Protein AF-A0A078MDY5-F1 (afdb_monomer_lite)

Sequence (227 aa):
MQFIMKSHRYGLEIVNDMDGASEKFVELCNVLKNISEKDLINAYQTLNSGKSLAKTINKLIKNRLTNLGWETESQIFKDSKLNATTRDWRLDFVSPPHFSLEVAFNHSSATTVNLMKPVLASELNHVEKKFQTNFGIIITVTKDMKRTGGFDNAIGTFEGYCEQCKPLMNQLTIPMIIIGIESPETFEITHRKKGNTTKGFIKLHSGTELKIGEYINENGEIVSSIL

Organism: NCBI:txid1461582

InterPro domains:
  IPR011335 Restriction endonuclease type II-like [SSF52980] (1-190)
  IPR011338 Restriction endonuclease, type II, BamHI/BglIII/BstY [G3DSA:3.40.91.20] (3-183)
  IPR015278 Type-2 restriction enzyme BglII-like [PF09195] (5-181)

Secondary structure (DSSP, 8-state):
--EEEEEETTHHHHHHTSTTHHHHHHHHHHHHHT--HHHHHHHHHHHT-TTSTHHHHHHHHHHHHHHTT-EEEEESB--HHHHHH-S-SEEEEEETTTEEEEE--SBGGGHHHHHHHHHHHHS--SSPBS---SEEEEEEE-HHHHHHTT--TTB--HHHHHHHHTTTTTT--S-EEEEEEPPPSSEEEEEEEETTEEEEEEEETTSPBPPTTEEE-TTS-EEE---

Radius of gyration: 18.5 Å; chains: 1; bounding box: 42×39×56 Å

Structure (mmCIF, N/CA/C/O backbone):
data_AF-A0A078MDY5-F1
#
_entry.id   AF-A0A078MDY5-F1
#
loop_
_atom_site.group_PDB
_atom_site.id
_atom_site.type_symbol
_atom_site.label_atom_id
_atom_site.label_alt_id
_atom_site.label_comp_id
_atom_site.label_asym_id
_atom_site.label_entity_id
_atom_site.label_seq_id
_atom_site.pdbx_PDB_ins_code
_atom_site.Cartn_x
_atom_site.Cartn_y
_atom_site.Cartn_z
_atom_site.occupancy
_atom_site.B_iso_or_equiv
_atom_site.auth_seq_id
_atom_site.auth_comp_id
_atom_site.auth_asym_id
_atom_site.auth_atom_id
_atom_site.pdbx_PDB_model_num
ATOM 1 N N . MET A 1 1 ? -4.817 -8.765 6.723 1.00 96.38 1 MET A N 1
ATOM 2 C CA . MET A 1 1 ? -5.830 -7.867 6.142 1.00 96.38 1 MET A CA 1
ATOM 3 C C . MET A 1 1 ? -6.344 -8.546 4.899 1.00 96.38 1 MET A C 1
ATOM 5 O O . MET A 1 1 ? -5.543 -9.186 4.219 1.00 96.38 1 MET A O 1
ATOM 9 N N . GLN A 1 2 ? -7.633 -8.405 4.611 1.00 98.00 2 GLN A N 1
ATOM 10 C CA . GLN A 1 2 ? -8.175 -8.809 3.317 1.00 98.00 2 GLN A CA 1
ATOM 11 C C . GLN A 1 2 ? -7.870 -7.738 2.266 1.00 98.00 2 GLN A C 1
ATOM 13 O O . GLN A 1 2 ? -7.692 -6.556 2.595 1.00 98.00 2 GLN A O 1
ATOM 18 N N . PHE A 1 3 ? -7.713 -8.165 1.019 1.00 98.75 3 PHE A N 1
ATOM 19 C CA . PHE A 1 3 ? -7.458 -7.271 -0.098 1.00 98.75 3 PHE A CA 1
ATOM 20 C C . PHE A 1 3 ? -7.868 -7.900 -1.426 1.00 98.75 3 PHE A C 1
ATOM 22 O O . PHE A 1 3 ? -7.746 -9.107 -1.640 1.00 98.75 3 PHE A O 1
ATOM 29 N N . ILE A 1 4 ? -8.234 -7.029 -2.359 1.00 98.75 4 ILE A N 1
ATOM 30 C CA . ILE A 1 4 ? -8.483 -7.360 -3.760 1.00 98.75 4 ILE A CA 1
ATOM 31 C C . ILE A 1 4 ? -7.369 -6.817 -4.647 1.00 98.75 4 ILE A C 1
ATOM 33 O O . ILE A 1 4 ? -6.641 -5.894 -4.273 1.00 98.75 4 ILE A O 1
ATOM 37 N N . MET A 1 5 ? -7.228 -7.394 -5.838 1.00 98.62 5 MET A N 1
ATOM 38 C CA . MET A 1 5 ? -6.173 -7.027 -6.778 1.00 98.62 5 MET A CA 1
ATOM 39 C C . MET A 1 5 ? -6.727 -6.789 -8.177 1.00 98.62 5 MET A C 1
ATOM 41 O O . MET A 1 5 ? -7.649 -7.471 -8.623 1.00 98.62 5 MET A O 1
ATOM 45 N N . LYS A 1 6 ? -6.118 -5.847 -8.895 1.00 98.38 6 LYS A N 1
ATOM 46 C CA . LYS A 1 6 ? -6.347 -5.625 -10.321 1.00 98.38 6 LYS A CA 1
ATOM 47 C C . LYS A 1 6 ? -5.024 -5.671 -11.068 1.00 98.38 6 LYS A C 1
ATOM 49 O O . LYS A 1 6 ? -4.102 -4.917 -10.765 1.00 98.38 6 LYS A O 1
ATOM 54 N N . SER A 1 7 ? -4.982 -6.526 -12.086 1.00 97.81 7 SER A N 1
ATOM 55 C CA . SER A 1 7 ? -3.896 -6.568 -13.061 1.00 97.81 7 SER A CA 1
ATOM 56 C C . SER A 1 7 ? -4.042 -5.436 -14.083 1.00 97.81 7 SER A C 1
ATOM 58 O O . SER A 1 7 ? -5.127 -5.246 -14.660 1.00 97.81 7 SER A O 1
ATOM 60 N N . HIS A 1 8 ? -2.944 -4.714 -14.308 1.00 98.12 8 HIS A N 1
ATOM 61 C CA . HIS A 1 8 ? -2.725 -3.793 -15.423 1.00 98.12 8 HIS A CA 1
ATOM 62 C C . HIS A 1 8 ? -1.558 -4.308 -16.267 1.00 98.12 8 HIS A C 1
ATOM 64 O O . HIS A 1 8 ? -0.525 -4.689 -15.718 1.00 98.12 8 HIS A O 1
ATOM 70 N N . ARG A 1 9 ? -1.729 -4.345 -17.597 1.00 96.88 9 ARG A N 1
ATOM 71 C CA . ARG A 1 9 ? -0.760 -4.957 -18.530 1.00 96.88 9 ARG A CA 1
ATOM 72 C C . ARG A 1 9 ? -0.299 -6.360 -18.103 1.00 96.88 9 ARG A C 1
ATOM 74 O O . ARG A 1 9 ? 0.883 -6.676 -18.164 1.00 96.88 9 ARG A O 1
ATOM 81 N N . TYR A 1 10 ? -1.246 -7.189 -17.672 1.00 96.88 10 TYR A N 1
ATOM 82 C CA . TYR A 1 10 ? -0.988 -8.566 -17.246 1.00 96.88 10 TYR A CA 1
ATOM 83 C C . TYR A 1 10 ? 0.017 -8.691 -16.081 1.00 96.88 10 TYR A C 1
ATOM 85 O O . TYR A 1 10 ? 0.730 -9.681 -15.976 1.00 96.88 10 TYR A O 1
ATOM 93 N N . GLY A 1 11 ? 0.109 -7.683 -15.203 1.00 97.31 11 GLY A N 1
ATOM 94 C CA . GLY A 1 11 ? 1.031 -7.683 -14.065 1.00 97.31 11 GLY A CA 1
ATOM 95 C C . GLY A 1 11 ? 0.902 -8.894 -13.140 1.00 97.31 11 GLY A C 1
ATOM 96 O O . GLY A 1 11 ? 1.926 -9.438 -12.743 1.00 97.31 11 GLY A O 1
ATOM 97 N N . LEU A 1 12 ? -0.320 -9.344 -12.829 1.00 96.38 12 LEU A N 1
ATOM 98 C CA . LEU A 1 12 ? -0.533 -10.535 -11.988 1.00 96.38 12 LEU A CA 1
ATOM 99 C C . LEU A 1 12 ? -0.125 -11.831 -12.688 1.00 96.38 12 LEU A C 1
ATOM 101 O O . LEU A 1 12 ? 0.314 -12.773 -12.044 1.00 96.38 12 LEU A O 1
ATOM 105 N N . GLU A 1 13 ? -0.302 -11.892 -13.996 1.00 95.56 13 GLU A N 1
ATOM 106 C CA . GLU A 1 13 ? 0.013 -13.060 -14.796 1.00 95.56 13 GLU A CA 1
ATOM 107 C C . GLU A 1 13 ? 1.534 -13.169 -14.970 1.00 95.56 13 GLU A C 1
ATOM 109 O O . GLU A 1 13 ? 2.130 -14.174 -14.601 1.00 95.56 13 GLU A O 1
ATOM 114 N N . ILE A 1 14 ? 2.180 -12.083 -15.403 1.00 96.06 14 ILE A N 1
ATOM 115 C CA . ILE A 1 14 ? 3.624 -12.039 -15.664 1.00 96.06 14 ILE A CA 1
ATOM 116 C C . ILE A 1 14 ? 4.436 -12.231 -14.376 1.00 96.06 14 ILE A C 1
ATOM 118 O O . ILE A 1 14 ? 5.485 -12.871 -14.408 1.00 96.06 14 ILE A O 1
ATOM 122 N N . VAL A 1 15 ? 3.985 -11.687 -13.237 1.00 96.19 15 VAL A N 1
ATOM 123 C CA . VAL A 1 15 ? 4.748 -11.789 -11.981 1.00 96.19 15 VAL A CA 1
ATOM 124 C C . VAL A 1 15 ? 4.880 -13.230 -11.491 1.00 96.19 15 VAL A C 1
ATOM 126 O O . VAL A 1 15 ? 5.915 -13.580 -10.931 1.00 96.19 15 VAL A O 1
ATOM 129 N N . ASN A 1 16 ? 3.862 -14.064 -11.720 1.00 90.00 16 ASN A N 1
ATOM 130 C CA . ASN A 1 16 ? 3.853 -15.451 -11.256 1.00 90.00 16 ASN A CA 1
ATOM 131 C C . ASN A 1 16 ? 4.820 -16.335 -12.050 1.00 90.00 16 ASN A C 1
ATOM 133 O O . ASN A 1 16 ? 5.342 -17.298 -11.493 1.00 90.00 16 ASN A O 1
ATOM 137 N N . ASP A 1 17 ? 5.078 -15.975 -13.307 1.00 89.00 17 ASP A N 1
ATOM 138 C CA . ASP A 1 17 ? 5.928 -16.731 -14.229 1.00 89.00 17 ASP A CA 1
ATOM 139 C C . ASP A 1 17 ? 7.402 -16.277 -14.196 1.00 89.00 17 ASP A C 1
ATOM 141 O O . ASP A 1 17 ? 8.246 -16.852 -14.883 1.00 89.00 17 ASP A O 1
ATOM 145 N N . MET A 1 18 ? 7.733 -15.233 -13.424 1.00 90.25 18 MET A N 1
ATOM 146 C CA . MET A 1 18 ? 9.094 -14.702 -13.306 1.00 90.25 18 MET A CA 1
ATOM 147 C C . MET A 1 18 ? 9.754 -15.090 -11.979 1.00 90.25 18 MET A C 1
ATOM 149 O O . MET A 1 18 ? 9.381 -14.590 -10.911 1.00 90.25 18 MET A O 1
ATOM 153 N N . ASP A 1 19 ? 10.804 -15.910 -12.069 1.00 85.06 19 ASP A N 1
ATOM 154 C CA . ASP A 1 19 ? 11.643 -16.305 -10.933 1.00 85.06 19 ASP A CA 1
ATOM 155 C C . ASP A 1 19 ? 12.183 -15.077 -10.172 1.00 85.06 19 ASP A C 1
ATOM 157 O O . ASP A 1 19 ? 12.557 -14.051 -10.752 1.00 85.06 19 ASP A O 1
ATOM 161 N N . GLY A 1 20 ? 12.173 -15.154 -8.839 1.00 91.94 20 GLY A N 1
ATOM 162 C CA . GLY A 1 20 ? 12.506 -14.052 -7.926 1.00 91.94 20 GLY A CA 1
ATOM 163 C C . GLY A 1 20 ? 11.401 -12.996 -7.769 1.00 91.94 20 GLY A C 1
ATOM 164 O O . GLY A 1 20 ? 11.073 -12.614 -6.643 1.00 91.94 20 GLY A O 1
ATOM 165 N N . ALA A 1 21 ? 10.757 -12.566 -8.862 1.00 95.19 21 ALA A N 1
ATOM 166 C CA . ALA A 1 21 ? 9.629 -11.630 -8.790 1.00 95.19 21 ALA A CA 1
ATOM 167 C C . ALA A 1 21 ? 8.412 -12.277 -8.108 1.00 95.19 21 ALA A C 1
ATOM 169 O O . ALA A 1 21 ? 7.810 -11.667 -7.224 1.00 95.19 21 ALA A O 1
ATOM 170 N N . SER A 1 22 ? 8.103 -13.526 -8.464 1.00 96.81 22 SER A N 1
ATOM 171 C CA . SER A 1 22 ? 7.024 -14.309 -7.856 1.00 96.81 22 SER A CA 1
ATOM 172 C C . SER A 1 22 ? 7.220 -14.465 -6.342 1.00 96.81 22 SER A C 1
ATOM 174 O O . SER A 1 22 ? 6.329 -14.139 -5.557 1.00 96.81 22 SER A O 1
ATOM 176 N N . GLU A 1 23 ? 8.427 -14.839 -5.903 1.00 96.00 23 GLU A N 1
ATOM 177 C CA . GLU A 1 23 ? 8.764 -14.988 -4.480 1.00 96.00 23 GLU A CA 1
ATOM 178 C C . GLU A 1 23 ? 8.588 -13.674 -3.710 1.00 96.00 23 GLU A C 1
ATOM 180 O O . GLU A 1 23 ? 7.938 -13.640 -2.660 1.00 96.00 23 GLU A O 1
ATOM 185 N N . LYS A 1 24 ? 9.109 -12.567 -4.257 1.00 96.62 24 LYS A N 1
ATOM 186 C CA . LYS A 1 24 ? 8.977 -11.244 -3.637 1.00 96.62 24 LYS A CA 1
ATOM 187 C C . LYS A 1 24 ? 7.540 -10.730 -3.624 1.00 96.62 24 LYS A C 1
ATOM 189 O O . LYS A 1 24 ? 7.144 -10.037 -2.684 1.00 96.62 24 LYS A O 1
ATOM 194 N N . PHE A 1 25 ? 6.734 -11.088 -4.616 1.00 98.06 25 PHE A N 1
ATOM 195 C CA . PHE A 1 25 ? 5.316 -10.754 -4.621 1.00 98.06 25 PHE A CA 1
ATOM 196 C C . PHE A 1 25 ? 4.532 -11.565 -3.583 1.00 98.06 25 PHE A C 1
ATOM 198 O O . PHE A 1 25 ? 3.744 -10.997 -2.823 1.00 98.06 25 PHE A O 1
ATOM 205 N N . VAL A 1 26 ? 4.797 -12.870 -3.475 1.00 97.38 26 VAL A N 1
ATOM 206 C CA . VAL A 1 26 ? 4.221 -13.736 -2.434 1.00 97.38 26 VAL A CA 1
ATOM 207 C C . VAL A 1 26 ? 4.591 -13.230 -1.039 1.00 97.38 26 VAL A C 1
ATOM 209 O O . VAL A 1 26 ? 3.731 -13.176 -0.159 1.00 97.38 26 VAL A O 1
ATOM 212 N N . GLU A 1 27 ? 5.836 -12.793 -0.838 1.00 97.12 27 GLU A N 1
ATOM 213 C CA . GLU A 1 27 ? 6.300 -12.156 0.397 1.00 97.12 27 GLU A CA 1
ATOM 214 C C . GLU A 1 27 ? 5.443 -10.931 0.762 1.00 97.12 27 GLU A C 1
ATOM 216 O O . GLU A 1 27 ? 4.917 -10.853 1.877 1.00 97.12 27 GLU A O 1
ATOM 221 N N . LEU A 1 28 ? 5.225 -10.012 -0.186 1.00 98.38 28 LEU A N 1
ATOM 222 C CA . LEU A 1 28 ? 4.353 -8.852 0.008 1.00 98.38 28 LEU A CA 1
ATOM 223 C C . LEU A 1 28 ? 2.917 -9.268 0.358 1.00 98.38 28 LEU A C 1
ATOM 225 O O . LEU A 1 28 ? 2.332 -8.750 1.315 1.00 98.38 28 LEU A O 1
ATOM 229 N N . CYS A 1 29 ? 2.338 -10.210 -0.389 1.00 98.56 29 CYS A N 1
ATOM 230 C CA . CYS A 1 29 ? 0.994 -10.710 -0.111 1.00 98.56 29 CYS A CA 1
ATOM 231 C C . CYS A 1 29 ? 0.898 -11.304 1.299 1.00 98.56 29 CYS A C 1
ATOM 233 O O . CYS A 1 29 ? -0.071 -11.037 2.010 1.00 98.56 29 CYS A O 1
ATOM 235 N N . ASN A 1 30 ? 1.907 -12.060 1.732 1.00 98.44 30 ASN A N 1
ATOM 236 C CA . ASN A 1 30 ? 1.967 -12.634 3.074 1.00 98.44 30 ASN A CA 1
ATOM 237 C C . ASN A 1 30 ? 2.069 -11.550 4.150 1.00 98.44 30 ASN A C 1
ATOM 239 O O . ASN A 1 30 ? 1.387 -11.647 5.172 1.00 98.44 30 ASN A O 1
ATOM 243 N N . VAL A 1 31 ? 2.842 -10.484 3.918 1.00 98.44 31 VAL A N 1
ATOM 244 C CA . VAL A 1 31 ? 2.884 -9.322 4.820 1.00 98.44 31 VAL A CA 1
ATOM 245 C C . VAL A 1 31 ? 1.491 -8.738 5.024 1.00 98.44 31 VAL A C 1
ATOM 247 O O . VAL A 1 31 ? 1.078 -8.558 6.171 1.00 98.44 31 VAL A O 1
ATOM 250 N N . LEU A 1 32 ? 0.758 -8.478 3.938 1.00 98.56 32 LEU A N 1
ATOM 251 C CA . LEU A 1 32 ? -0.582 -7.893 4.003 1.00 98.56 32 LEU A CA 1
ATOM 252 C C . LEU A 1 32 ? -1.590 -8.839 4.666 1.00 98.56 32 LEU A C 1
ATOM 254 O O . LEU A 1 32 ? -2.326 -8.411 5.560 1.00 98.56 32 LEU A O 1
ATOM 258 N N . LYS A 1 33 ? -1.595 -10.125 4.288 1.00 98.31 33 LYS A N 1
ATOM 259 C CA . LYS A 1 33 ? -2.485 -11.150 4.865 1.00 98.31 33 LYS A CA 1
ATOM 260 C C . LYS A 1 33 ? -2.284 -11.279 6.371 1.00 98.31 33 LYS A C 1
ATOM 262 O O . LYS A 1 33 ? -3.259 -11.228 7.115 1.00 98.31 33 LYS A O 1
ATOM 267 N N . ASN A 1 34 ? -1.031 -11.317 6.820 1.00 98.00 34 ASN A N 1
ATOM 268 C CA . ASN A 1 34 ? -0.687 -11.542 8.222 1.00 98.00 34 ASN A CA 1
ATOM 269 C C . ASN A 1 34 ? -0.853 -10.308 9.122 1.00 98.00 34 ASN A C 1
ATOM 271 O O . ASN A 1 34 ? -0.571 -10.401 10.316 1.00 98.00 34 ASN A O 1
ATOM 275 N N . ILE A 1 35 ? -1.217 -9.131 8.598 1.00 98.25 35 ILE A N 1
ATOM 276 C CA . ILE A 1 35 ? -1.609 -7.993 9.447 1.00 98.25 35 ILE A CA 1
ATOM 277 C C . ILE A 1 35 ? -3.037 -8.251 9.933 1.00 98.25 35 ILE A C 1
ATOM 279 O O . ILE A 1 35 ? -3.990 -8.081 9.177 1.00 98.25 35 ILE A O 1
ATOM 283 N N . SER A 1 36 ? -3.198 -8.701 11.170 1.00 97.38 36 SER A N 1
ATOM 284 C CA . SER A 1 36 ? -4.511 -9.005 11.744 1.00 97.38 36 SER A CA 1
ATOM 285 C C . SER A 1 36 ? -5.300 -7.736 12.093 1.00 97.38 36 SER A C 1
ATOM 287 O O . SER A 1 36 ? -4.743 -6.644 12.214 1.00 97.38 36 SER A O 1
ATOM 289 N N . GLU A 1 37 ? -6.609 -7.864 12.308 1.00 96.75 37 GLU A N 1
ATOM 290 C CA . GLU A 1 37 ? -7.416 -6.749 12.824 1.00 96.75 37 GLU A CA 1
ATOM 291 C C . GLU A 1 37 ? -6.990 -6.334 14.234 1.00 96.75 37 GLU A C 1
ATOM 293 O O . GLU A 1 37 ? -6.953 -5.143 14.533 1.00 96.75 37 GLU A O 1
ATOM 298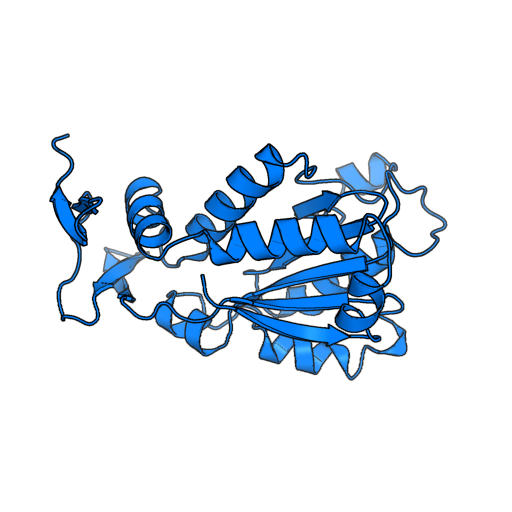 N N . LYS A 1 38 ? -6.541 -7.291 15.056 1.00 96.06 38 LYS A N 1
ATOM 299 C CA . LYS A 1 38 ? -5.884 -7.017 16.340 1.00 96.06 38 LYS A CA 1
ATOM 300 C C . LYS A 1 38 ? -4.646 -6.134 16.159 1.00 96.06 38 LYS A C 1
ATOM 302 O O . LYS A 1 38 ? -4.493 -5.156 16.888 1.00 96.06 38 LYS A O 1
ATOM 307 N N . ASP A 1 39 ? -3.792 -6.430 15.174 1.00 97.25 39 ASP A N 1
ATOM 308 C CA . ASP A 1 39 ? -2.617 -5.599 14.874 1.00 97.25 39 ASP A CA 1
ATOM 309 C C . ASP A 1 39 ? -3.031 -4.168 14.512 1.00 97.25 39 ASP A C 1
ATOM 311 O O . ASP A 1 39 ? -2.418 -3.212 14.987 1.00 97.25 39 ASP A O 1
ATOM 315 N N . LEU A 1 40 ? -4.083 -4.011 13.698 1.00 97.62 40 LEU A N 1
ATOM 316 C CA . LEU A 1 40 ? -4.615 -2.700 13.320 1.00 97.62 40 LEU A CA 1
ATOM 317 C C . LEU A 1 40 ? -5.152 -1.933 14.530 1.00 97.62 40 LEU A C 1
ATOM 319 O O . LEU A 1 40 ? -4.789 -0.771 14.717 1.00 97.62 40 LEU A O 1
ATOM 323 N N . ILE A 1 41 ? -5.985 -2.572 15.353 1.00 96.56 41 ILE A N 1
ATOM 324 C CA . ILE A 1 41 ? -6.583 -1.968 16.547 1.00 96.56 41 ILE A CA 1
ATOM 325 C C . ILE A 1 41 ? -5.488 -1.517 17.510 1.00 96.56 41 ILE A C 1
ATOM 327 O O . ILE A 1 41 ? -5.430 -0.344 17.891 1.00 96.56 41 ILE A O 1
ATOM 331 N N . ASN A 1 42 ? -4.576 -2.429 17.847 1.00 95.81 42 ASN A N 1
ATOM 332 C CA . ASN A 1 42 ? -3.548 -2.165 18.840 1.00 95.81 42 ASN A CA 1
ATOM 333 C C . ASN A 1 42 ? -2.573 -1.092 18.351 1.00 95.81 42 ASN A C 1
ATOM 335 O O . ASN A 1 42 ? -2.302 -0.131 19.070 1.00 95.81 42 ASN A O 1
ATOM 339 N N . ALA A 1 43 ? -2.115 -1.178 17.100 1.00 96.19 43 ALA A N 1
ATOM 340 C CA . ALA A 1 43 ? -1.243 -0.155 16.539 1.00 96.19 43 ALA A CA 1
ATOM 341 C C . ALA A 1 43 ? -1.950 1.204 16.409 1.00 96.19 43 ALA A C 1
ATOM 343 O O . ALA A 1 43 ? -1.319 2.231 16.649 1.00 96.19 43 ALA A O 1
ATOM 344 N N . TYR A 1 44 ? -3.245 1.250 16.076 1.00 96.00 44 TYR A N 1
ATOM 345 C CA . TYR A 1 44 ? -4.007 2.503 16.027 1.00 96.00 44 TYR A CA 1
ATOM 346 C C . TYR A 1 44 ? -4.086 3.187 17.397 1.00 96.00 44 TYR A C 1
ATOM 348 O O . TYR A 1 44 ? -3.861 4.400 17.486 1.00 96.00 44 TYR A O 1
ATOM 356 N N . GLN A 1 45 ? -4.349 2.409 18.451 1.00 93.00 45 GLN A N 1
ATOM 357 C CA . GLN A 1 45 ? -4.386 2.881 19.836 1.00 93.00 45 GLN A CA 1
ATOM 358 C C . GLN A 1 45 ? -3.014 3.394 20.286 1.00 93.00 45 GLN A C 1
ATOM 360 O O . GLN A 1 45 ? -2.902 4.542 20.721 1.00 93.00 45 GLN A O 1
ATOM 365 N N . THR A 1 46 ? -1.950 2.610 20.078 1.00 92.31 46 THR A N 1
ATOM 366 C CA . THR A 1 46 ? -0.580 2.993 20.458 1.00 92.31 46 THR A CA 1
ATOM 367 C C . THR A 1 46 ? -0.093 4.234 19.710 1.00 92.31 46 THR A C 1
ATOM 369 O O . THR A 1 46 ? 0.511 5.129 20.298 1.00 92.31 46 THR A O 1
ATOM 372 N N . LEU A 1 47 ? -0.346 4.319 18.401 1.00 90.50 47 LEU A N 1
ATOM 373 C CA . LEU A 1 47 ? 0.117 5.436 17.571 1.00 90.50 47 LEU A CA 1
ATOM 374 C C . LEU A 1 47 ? -0.707 6.709 17.756 1.00 90.50 47 LEU A C 1
ATOM 376 O O . LEU A 1 47 ? -0.299 7.759 17.234 1.00 90.50 47 LEU A O 1
ATOM 380 N N . ASN A 1 48 ? -1.865 6.602 18.419 1.00 83.38 48 ASN A N 1
ATOM 381 C CA . ASN A 1 48 ? -2.890 7.635 18.464 1.00 83.38 48 ASN A CA 1
ATOM 382 C C . ASN A 1 48 ? -3.136 8.182 17.049 1.00 83.38 48 ASN A C 1
ATOM 384 O O . ASN A 1 48 ? -2.989 9.382 16.804 1.00 83.38 48 ASN A O 1
ATOM 388 N N . SER A 1 49 ? -3.410 7.269 16.104 1.00 80.06 49 SER A N 1
ATOM 389 C CA . SER A 1 49 ? -3.300 7.467 14.644 1.00 80.06 49 SER A CA 1
ATOM 390 C C . SER A 1 49 ? -4.179 8.570 14.041 1.00 80.06 49 SER A C 1
ATOM 392 O O . SER A 1 49 ? -4.086 8.859 12.849 1.00 80.06 49 SER A O 1
ATOM 394 N N . GLY A 1 50 ? -4.967 9.260 14.861 1.00 87.62 50 GLY A N 1
ATOM 395 C CA . GLY A 1 50 ? -5.648 10.488 14.490 1.00 87.62 50 GLY A CA 1
ATOM 396 C C . GLY A 1 50 ? -7.067 10.209 14.033 1.00 87.62 50 GLY A C 1
ATOM 397 O O . GLY A 1 50 ? -7.916 9.908 14.865 1.00 87.62 50 GLY A O 1
ATOM 398 N N . LYS A 1 51 ? -7.333 10.407 12.739 1.00 92.81 51 LYS A N 1
ATOM 399 C CA . LYS A 1 51 ? -8.678 10.328 12.147 1.00 92.81 51 LYS A CA 1
ATOM 400 C C . LYS A 1 51 ? -8.943 9.005 11.417 1.00 92.81 51 LYS A C 1
ATOM 402 O O . LYS A 1 51 ? -10.099 8.607 11.323 1.00 92.81 51 LYS A O 1
ATOM 407 N N . SER A 1 52 ? -7.903 8.341 10.908 1.00 96.25 52 SER A N 1
ATOM 408 C CA . SER A 1 52 ? -8.034 7.187 10.013 1.00 96.25 52 SER A CA 1
ATOM 409 C C . SER A 1 52 ? -6.947 6.135 10.227 1.00 96.25 52 SER A C 1
ATOM 411 O O . SER A 1 52 ? -5.926 6.385 10.874 1.00 96.25 52 SER A O 1
ATOM 413 N N . LEU A 1 53 ? -7.133 4.964 9.616 1.00 97.62 53 LEU A N 1
ATOM 414 C CA . LEU A 1 53 ? -6.158 3.871 9.626 1.00 97.62 53 LEU A CA 1
ATOM 415 C C . LEU A 1 53 ? -4.899 4.136 8.779 1.00 97.62 53 LEU A C 1
ATOM 417 O O . LEU A 1 53 ? -3.970 3.334 8.840 1.00 97.62 53 LEU A O 1
ATOM 421 N N . ALA A 1 54 ? -4.812 5.246 8.035 1.00 97.06 54 ALA A N 1
ATOM 422 C CA . ALA A 1 54 ? -3.707 5.518 7.107 1.00 97.06 54 ALA A CA 1
ATOM 423 C C . ALA A 1 54 ? -2.322 5.387 7.767 1.00 97.06 54 ALA A C 1
ATOM 425 O O . ALA A 1 54 ? -1.463 4.642 7.297 1.00 97.06 54 ALA A O 1
ATOM 426 N N . LYS A 1 55 ? -2.114 6.074 8.900 1.00 96.69 55 LYS A N 1
ATOM 427 C CA . LYS A 1 55 ? -0.840 6.043 9.639 1.00 96.69 55 LYS A CA 1
ATOM 428 C C . LYS A 1 55 ? -0.543 4.650 10.199 1.00 96.69 55 LYS A C 1
ATOM 430 O O . LYS A 1 55 ? 0.605 4.214 10.168 1.00 96.69 55 LYS A O 1
ATOM 435 N N . THR A 1 56 ? -1.573 3.962 10.688 1.00 97.81 56 THR A N 1
ATOM 436 C CA . THR A 1 56 ? -1.473 2.602 11.230 1.00 97.81 56 THR A CA 1
ATOM 437 C C . THR A 1 56 ? -1.019 1.614 10.162 1.00 97.81 56 THR A C 1
ATOM 439 O O . THR A 1 56 ? -0.021 0.924 10.353 1.00 97.81 56 THR A O 1
ATOM 442 N N . ILE A 1 57 ? -1.708 1.588 9.019 1.00 98.19 57 ILE A N 1
ATOM 443 C CA . ILE A 1 57 ? -1.411 0.672 7.915 1.00 98.19 57 ILE A CA 1
ATOM 444 C C . ILE A 1 57 ? -0.016 0.953 7.357 1.00 98.19 57 ILE A C 1
ATOM 446 O O . ILE A 1 57 ? 0.789 0.030 7.255 1.00 98.19 57 ILE A O 1
ATOM 450 N N . ASN A 1 58 ? 0.315 2.226 7.105 1.00 97.31 58 ASN A N 1
ATOM 451 C CA . ASN A 1 58 ? 1.651 2.618 6.651 1.00 97.31 58 ASN A CA 1
ATOM 452 C C . ASN A 1 58 ? 2.743 2.135 7.606 1.00 97.31 58 ASN A C 1
ATOM 454 O O . ASN A 1 58 ? 3.751 1.584 7.169 1.00 97.31 58 ASN A O 1
ATOM 458 N N . LYS A 1 59 ? 2.549 2.298 8.921 1.00 97.38 59 LYS A N 1
ATOM 459 C CA . LYS A 1 59 ? 3.535 1.869 9.917 1.00 97.38 59 LYS A CA 1
ATOM 460 C C . LYS A 1 59 ? 3.714 0.350 9.936 1.00 97.38 59 LYS A C 1
ATOM 462 O O . LYS A 1 59 ? 4.853 -0.112 10.004 1.00 97.38 59 LYS A O 1
ATOM 467 N N . LEU A 1 60 ? 2.624 -0.414 9.877 1.00 98.38 60 LEU A N 1
ATOM 468 C CA . LEU A 1 60 ? 2.671 -1.879 9.902 1.00 98.38 60 LEU A CA 1
ATOM 469 C C . LEU A 1 60 ? 3.307 -2.453 8.633 1.00 98.38 60 LEU A C 1
ATOM 471 O O . LEU A 1 60 ? 4.193 -3.299 8.743 1.00 98.38 60 LEU A O 1
ATOM 475 N N . ILE A 1 61 ? 2.918 -1.954 7.455 1.00 98.31 61 ILE A N 1
ATOM 476 C CA . ILE A 1 61 ? 3.524 -2.345 6.175 1.00 98.31 61 ILE A CA 1
ATOM 477 C C . ILE A 1 61 ? 5.013 -1.996 6.178 1.00 98.31 61 ILE A C 1
ATOM 479 O O . ILE A 1 61 ? 5.835 -2.868 5.905 1.00 98.31 61 ILE A O 1
ATOM 483 N N . LYS A 1 62 ? 5.373 -0.767 6.578 1.00 98.00 62 LYS A N 1
ATOM 484 C CA . LYS A 1 62 ? 6.772 -0.322 6.633 1.00 98.00 62 LYS A CA 1
ATOM 485 C C . LYS A 1 62 ? 7.631 -1.221 7.501 1.00 98.00 62 LYS A C 1
ATOM 487 O O . LYS A 1 62 ? 8.639 -1.733 7.034 1.00 98.00 62 LYS A O 1
ATOM 492 N N . ASN A 1 63 ? 7.208 -1.458 8.740 1.00 97.75 63 ASN A N 1
ATOM 493 C CA . ASN A 1 63 ? 7.958 -2.307 9.660 1.00 97.75 63 ASN A CA 1
ATOM 494 C C . ASN A 1 63 ? 8.171 -3.720 9.085 1.00 97.75 63 ASN A C 1
ATOM 496 O O . ASN A 1 63 ? 9.267 -4.261 9.186 1.00 97.75 63 ASN A O 1
ATOM 500 N N . ARG A 1 64 ? 7.137 -4.319 8.482 1.00 97.88 64 ARG A N 1
ATOM 501 C CA . ARG A 1 64 ? 7.209 -5.697 7.979 1.00 97.88 64 ARG A CA 1
ATOM 502 C C . ARG A 1 64 ? 8.038 -5.814 6.700 1.00 97.88 64 ARG A C 1
ATOM 504 O O . ARG A 1 64 ? 8.865 -6.713 6.624 1.00 97.88 64 ARG A O 1
ATOM 511 N N . LEU A 1 65 ? 7.874 -4.906 5.738 1.00 97.69 65 LEU A N 1
ATOM 512 C CA . LEU A 1 65 ? 8.639 -4.941 4.487 1.00 97.69 65 LEU A CA 1
ATOM 513 C C . LEU A 1 65 ? 10.120 -4.611 4.698 1.00 97.69 65 LEU A C 1
ATOM 515 O O . LEU A 1 65 ? 10.976 -5.286 4.132 1.00 97.69 65 LEU A O 1
ATOM 519 N N . THR A 1 66 ? 10.450 -3.639 5.555 1.00 97.12 66 THR A N 1
ATOM 520 C CA . THR A 1 66 ? 11.856 -3.329 5.862 1.00 97.12 66 THR A CA 1
ATOM 521 C C . THR A 1 66 ? 12.571 -4.515 6.510 1.00 97.12 66 THR A C 1
ATOM 523 O O . THR A 1 66 ? 13.715 -4.794 6.166 1.00 97.12 66 THR A O 1
ATOM 526 N N . ASN A 1 67 ? 11.893 -5.271 7.382 1.00 97.25 67 ASN A N 1
ATOM 527 C CA . ASN A 1 67 ? 12.457 -6.492 7.971 1.00 97.25 67 ASN A CA 1
ATOM 528 C C . ASN A 1 67 ? 12.742 -7.592 6.932 1.00 97.25 67 ASN A C 1
ATOM 530 O O . ASN A 1 67 ? 13.534 -8.489 7.201 1.00 97.25 67 ASN A O 1
ATOM 534 N N . LEU A 1 68 ? 12.116 -7.517 5.756 1.00 96.56 68 LEU A N 1
ATOM 535 C CA . LEU A 1 68 ? 12.309 -8.436 4.631 1.00 96.56 68 LEU A CA 1
ATOM 536 C C . LEU A 1 68 ? 13.267 -7.868 3.566 1.00 96.56 68 LEU A C 1
ATOM 538 O O . LEU A 1 68 ? 13.381 -8.402 2.461 1.00 96.56 68 LEU A O 1
ATOM 542 N N . GLY A 1 69 ? 13.963 -6.776 3.899 1.00 96.31 69 GLY A N 1
ATOM 543 C CA . GLY A 1 69 ? 14.991 -6.170 3.058 1.00 96.31 69 GLY A CA 1
ATOM 544 C C . GLY A 1 69 ? 14.467 -5.233 1.972 1.00 96.31 69 GLY A C 1
ATOM 545 O O . GLY A 1 69 ? 15.241 -4.854 1.098 1.00 96.31 69 GLY A O 1
ATOM 546 N N . TRP A 1 70 ? 13.190 -4.837 2.002 1.00 97.50 70 TRP A N 1
ATOM 547 C CA . TRP A 1 70 ? 12.714 -3.774 1.114 1.00 97.50 70 TRP A CA 1
ATOM 548 C C . TRP A 1 70 ? 13.334 -2.439 1.521 1.00 97.50 70 TRP A C 1
ATOM 550 O O . TRP A 1 70 ? 13.276 -2.034 2.688 1.00 97.50 70 TRP A O 1
ATOM 560 N N . GLU A 1 71 ? 13.886 -1.727 0.544 1.00 97.19 71 GLU A N 1
ATOM 561 C CA . GLU A 1 71 ? 14.385 -0.374 0.758 1.00 97.19 71 GLU A CA 1
ATOM 562 C C . GLU A 1 71 ? 13.206 0.598 0.827 1.00 97.19 71 GLU A C 1
ATOM 564 O O . GLU A 1 71 ? 12.243 0.454 0.074 1.00 97.19 71 GLU A O 1
ATOM 569 N N . THR A 1 72 ? 13.276 1.595 1.711 1.00 96.12 72 THR A N 1
ATOM 570 C CA . THR A 1 72 ? 12.184 2.560 1.924 1.00 96.12 72 THR A CA 1
ATOM 571 C C . THR A 1 72 ? 12.575 3.975 1.532 1.00 96.12 72 THR A C 1
ATOM 573 O O . THR A 1 72 ? 13.725 4.359 1.748 1.00 96.12 72 THR A O 1
ATOM 576 N N . GLU A 1 73 ? 11.602 4.791 1.118 1.00 90.50 73 GLU A N 1
ATOM 577 C CA . GLU A 1 73 ? 11.793 6.216 0.783 1.00 90.50 73 GLU A CA 1
ATOM 578 C C . GLU A 1 73 ? 12.854 6.429 -0.318 1.00 90.50 73 GLU A C 1
ATOM 580 O O . GLU A 1 73 ? 13.645 7.384 -0.293 1.00 90.50 73 GLU A O 1
ATOM 585 N N . SER A 1 74 ? 12.904 5.501 -1.272 1.00 91.81 74 SER A N 1
ATOM 586 C CA . SER A 1 74 ? 13.980 5.383 -2.249 1.00 91.81 74 SER A CA 1
ATOM 587 C C . SER A 1 74 ? 13.806 6.370 -3.401 1.00 91.81 74 SER A C 1
ATOM 589 O O . SER A 1 74 ? 12.812 6.355 -4.123 1.00 91.81 74 SER A O 1
ATOM 591 N N . GLN A 1 75 ? 14.803 7.237 -3.590 1.00 94.44 75 GLN A N 1
ATOM 592 C CA . GLN A 1 75 ? 14.863 8.190 -4.703 1.00 94.44 75 GLN A CA 1
ATOM 593 C C . GLN A 1 75 ? 15.011 7.471 -6.039 1.00 94.44 75 GLN A C 1
ATOM 595 O O . GLN A 1 75 ? 15.930 6.672 -6.195 1.00 94.44 75 GLN A O 1
ATOM 600 N N . ILE A 1 76 ? 14.155 7.805 -7.005 1.00 94.81 76 ILE A N 1
ATOM 601 C CA . ILE A 1 76 ? 14.171 7.187 -8.338 1.00 94.81 76 ILE A CA 1
ATOM 602 C C . ILE A 1 76 ? 15.435 7.598 -9.105 1.00 94.81 76 ILE A C 1
ATOM 604 O O . ILE A 1 76 ? 16.109 6.760 -9.702 1.00 94.81 76 ILE A O 1
ATOM 608 N N . PHE A 1 77 ? 15.790 8.883 -9.060 1.00 94.56 77 PHE A N 1
ATOM 609 C CA . PHE A 1 77 ? 16.908 9.457 -9.813 1.00 94.56 77 PHE A CA 1
ATOM 610 C C . PHE A 1 77 ? 18.139 9.681 -8.931 1.00 94.56 77 PHE A C 1
ATOM 612 O O . PHE A 1 77 ? 18.008 9.992 -7.746 1.00 94.56 77 PHE A O 1
ATOM 619 N N . LYS A 1 78 ? 19.341 9.579 -9.512 1.00 91.56 78 LYS A N 1
ATOM 620 C CA . LYS A 1 78 ? 20.611 9.913 -8.835 1.00 91.56 78 LYS A CA 1
ATOM 621 C C . LYS A 1 78 ? 20.887 11.416 -8.771 1.00 91.56 78 LYS A C 1
ATOM 623 O O . LYS A 1 78 ? 21.688 11.846 -7.945 1.00 91.56 78 LYS A O 1
ATOM 628 N N . ASP A 1 79 ? 20.233 12.214 -9.616 1.00 90.00 79 ASP A N 1
ATOM 629 C CA . ASP A 1 79 ? 20.453 13.660 -9.701 1.00 90.00 79 ASP A CA 1
ATOM 630 C C . ASP A 1 79 ? 20.132 14.353 -8.365 1.00 90.00 79 ASP A C 1
ATOM 632 O O . ASP A 1 79 ? 18.981 14.433 -7.926 1.00 90.00 79 ASP A O 1
ATOM 636 N N . SER A 1 80 ? 21.166 14.867 -7.699 1.00 85.50 80 SER A N 1
ATOM 637 C CA . SER A 1 80 ? 21.041 15.515 -6.394 1.00 85.50 80 SER A CA 1
ATOM 638 C C . SER A 1 80 ? 20.298 16.850 -6.453 1.00 85.50 80 SER A C 1
ATOM 640 O O . SER A 1 80 ? 19.628 17.198 -5.482 1.00 85.50 80 SER A O 1
ATOM 642 N N . LYS A 1 81 ? 20.351 17.582 -7.574 1.00 86.88 81 LYS A N 1
ATOM 643 C CA . LYS A 1 81 ? 19.627 18.850 -7.749 1.00 86.88 81 LYS A CA 1
ATOM 644 C C . LYS A 1 81 ? 18.134 18.592 -7.889 1.00 86.88 81 LYS A C 1
ATOM 646 O O . LYS A 1 81 ? 17.335 19.236 -7.208 1.00 86.88 81 LYS A O 1
ATOM 651 N N . LEU A 1 82 ? 17.753 17.609 -8.704 1.00 83.50 82 LEU A N 1
ATOM 652 C CA . LEU A 1 82 ? 16.355 17.193 -8.838 1.00 83.50 82 LEU A CA 1
ATOM 653 C C . LEU A 1 82 ? 15.787 16.749 -7.481 1.00 83.50 82 LEU A C 1
ATOM 655 O O . LEU A 1 82 ? 14.712 17.170 -7.067 1.00 83.50 82 LEU A O 1
ATOM 659 N N . ASN A 1 83 ? 16.568 15.970 -6.742 1.00 83.44 83 ASN A N 1
ATOM 660 C CA . ASN A 1 83 ? 16.208 15.476 -5.419 1.00 83.44 83 ASN A CA 1
ATOM 661 C C . ASN A 1 83 ? 16.191 16.542 -4.309 1.00 83.44 83 ASN A C 1
ATOM 663 O O . ASN A 1 83 ? 15.537 16.343 -3.284 1.00 83.44 83 ASN A O 1
ATOM 667 N N . ALA A 1 84 ? 16.933 17.639 -4.468 1.00 79.19 84 ALA A N 1
ATOM 668 C CA . ALA A 1 84 ? 16.939 18.752 -3.521 1.00 79.19 84 ALA A CA 1
ATOM 669 C C . ALA A 1 84 ? 15.728 19.677 -3.706 1.00 79.19 84 ALA A C 1
ATOM 671 O O . ALA A 1 84 ? 15.298 20.320 -2.750 1.00 79.19 84 ALA A O 1
ATOM 672 N N . THR A 1 85 ? 15.179 19.746 -4.923 1.00 81.06 85 THR A N 1
ATOM 673 C CA . THR A 1 85 ? 14.061 20.644 -5.257 1.00 81.06 85 THR A CA 1
ATOM 674 C C . THR A 1 85 ? 12.699 20.059 -4.908 1.00 81.06 85 THR A C 1
ATOM 676 O O . THR A 1 85 ? 11.786 20.812 -4.577 1.00 81.06 85 THR A O 1
ATOM 679 N N . THR A 1 86 ? 12.551 18.733 -4.931 1.00 80.25 86 THR A N 1
ATOM 680 C CA . THR A 1 86 ? 11.297 18.076 -4.556 1.00 80.25 86 THR A CA 1
ATOM 681 C C . THR A 1 86 ? 11.515 16.707 -3.913 1.00 80.25 86 THR A C 1
ATOM 683 O O . THR A 1 86 ? 12.486 16.001 -4.185 1.00 80.25 86 THR A O 1
ATOM 686 N N . ARG A 1 87 ? 10.568 16.317 -3.052 1.00 80.19 87 ARG A N 1
ATOM 687 C CA . ARG A 1 87 ? 10.467 14.964 -2.488 1.00 80.19 87 ARG A CA 1
ATOM 688 C C . ARG A 1 87 ? 9.606 14.026 -3.337 1.00 80.19 87 ARG A C 1
ATOM 690 O O . ARG A 1 87 ? 9.515 12.851 -2.999 1.00 80.19 87 ARG A O 1
ATOM 697 N N . ASP A 1 88 ? 9.019 14.523 -4.424 1.00 82.12 88 ASP A N 1
ATOM 698 C CA . ASP A 1 88 ? 8.044 13.788 -5.235 1.00 82.12 88 ASP A CA 1
ATOM 699 C C . ASP A 1 88 ? 8.664 12.596 -5.975 1.00 82.12 88 ASP A C 1
ATOM 701 O O . ASP A 1 88 ? 7.982 11.612 -6.232 1.00 82.12 88 ASP A O 1
ATOM 705 N N . TRP A 1 89 ? 9.965 12.622 -6.277 1.00 90.12 89 TRP A N 1
ATOM 706 C CA . TRP A 1 89 ? 10.650 11.551 -7.019 1.00 90.12 89 TRP A CA 1
ATOM 707 C C . TRP A 1 89 ? 11.199 10.445 -6.115 1.00 90.12 89 TRP A C 1
ATOM 709 O O . TRP A 1 89 ? 12.347 10.009 -6.247 1.00 90.12 89 TRP A O 1
ATOM 719 N N . ARG A 1 90 ? 10.371 10.007 -5.168 1.00 93.38 90 ARG A N 1
ATOM 720 C CA . ARG A 1 90 ? 10.658 8.912 -4.240 1.00 93.38 90 ARG A CA 1
ATOM 721 C C . ARG A 1 90 ? 9.532 7.899 -4.267 1.00 93.38 90 ARG A C 1
ATOM 723 O O . ARG A 1 90 ? 8.369 8.286 -4.355 1.00 93.38 90 ARG A O 1
ATOM 730 N N . LEU A 1 91 ? 9.919 6.635 -4.174 1.00 96.44 91 LEU A N 1
ATOM 731 C CA . LEU A 1 91 ? 9.019 5.516 -3.948 1.00 96.44 91 LEU A CA 1
ATOM 732 C C . LEU A 1 91 ? 8.973 5.187 -2.460 1.00 96.44 91 LEU A C 1
ATOM 734 O O . LEU A 1 91 ? 10.004 5.254 -1.782 1.00 96.44 91 LEU A O 1
ATOM 738 N N . ASP A 1 92 ? 7.802 4.791 -1.969 1.00 97.25 92 ASP A N 1
ATOM 739 C CA . ASP A 1 92 ? 7.663 4.350 -0.580 1.00 97.25 92 ASP A CA 1
ATOM 740 C C . ASP A 1 92 ? 8.518 3.110 -0.316 1.00 97.25 92 ASP A C 1
ATOM 742 O O . ASP A 1 92 ? 9.226 3.064 0.695 1.00 97.25 92 ASP A O 1
ATOM 746 N N . PHE A 1 93 ? 8.498 2.142 -1.243 1.00 98.25 93 PHE A N 1
ATOM 747 C CA . PHE A 1 93 ? 9.309 0.930 -1.164 1.00 98.25 93 PHE A CA 1
ATOM 748 C C . PHE A 1 93 ? 9.845 0.482 -2.521 1.00 98.25 93 PHE A C 1
ATOM 750 O O . PHE A 1 93 ? 9.187 0.640 -3.552 1.00 98.25 93 PHE A O 1
ATOM 757 N N . VAL A 1 94 ? 11.020 -0.150 -2.509 1.00 98.00 94 VAL A N 1
ATOM 758 C CA . VAL A 1 94 ? 11.586 -0.827 -3.681 1.00 98.00 94 VAL A CA 1
ATOM 759 C C . VAL A 1 94 ? 12.242 -2.153 -3.313 1.00 98.00 94 VAL A C 1
ATOM 761 O O . VAL A 1 94 ? 12.816 -2.309 -2.235 1.00 98.00 94 VAL A O 1
ATOM 764 N N . SER A 1 95 ? 12.174 -3.102 -4.243 1.00 97.25 95 SER A N 1
ATOM 765 C CA . SER A 1 95 ? 12.917 -4.363 -4.206 1.00 97.25 95 SER A CA 1
ATOM 766 C C . SER A 1 95 ? 13.514 -4.621 -5.593 1.00 97.25 95 SER A C 1
ATOM 768 O O . SER A 1 95 ? 12.920 -5.344 -6.399 1.00 97.25 95 SER A O 1
ATOM 770 N N . PRO A 1 96 ? 14.634 -3.959 -5.939 1.00 94.88 96 PRO A N 1
ATOM 771 C CA . PRO A 1 96 ? 15.283 -4.141 -7.231 1.00 94.88 96 PRO A CA 1
ATOM 772 C C . PRO A 1 96 ? 15.802 -5.580 -7.410 1.00 94.88 96 PRO A C 1
ATOM 774 O O . PRO A 1 96 ? 16.251 -6.185 -6.438 1.00 94.88 96 PRO A O 1
ATOM 777 N N . PRO A 1 97 ? 15.773 -6.130 -8.637 1.00 95.88 97 PRO A N 1
ATOM 778 C CA . PRO A 1 97 ? 15.316 -5.493 -9.875 1.00 95.88 97 PRO A CA 1
ATOM 779 C C . PRO A 1 97 ? 13.799 -5.623 -10.116 1.00 95.88 97 PRO A C 1
ATOM 781 O O . PRO A 1 97 ? 13.319 -5.334 -11.207 1.00 95.88 97 PRO A O 1
ATOM 784 N N . HIS A 1 98 ? 13.020 -6.087 -9.138 1.00 97.12 98 HIS A N 1
ATOM 785 C CA . HIS A 1 98 ? 11.643 -6.520 -9.364 1.00 97.12 98 HIS A CA 1
ATOM 786 C C . HIS A 1 98 ? 10.625 -5.387 -9.200 1.00 97.12 98 HIS A C 1
ATOM 788 O O . HIS A 1 98 ? 10.008 -4.988 -10.186 1.00 97.12 98 HIS A O 1
ATOM 794 N N . PHE A 1 99 ? 10.460 -4.837 -7.994 1.00 98.44 99 PHE A N 1
ATOM 795 C CA . PHE A 1 99 ? 9.291 -4.013 -7.663 1.00 98.44 99 PHE A CA 1
ATOM 796 C C . PHE A 1 99 ? 9.617 -2.576 -7.282 1.00 98.44 99 PHE A C 1
ATOM 798 O O . PHE A 1 99 ? 10.509 -2.311 -6.476 1.00 98.44 99 PHE A O 1
ATOM 805 N N . SER A 1 100 ? 8.791 -1.671 -7.798 1.00 98.31 100 SER A N 1
ATOM 806 C CA . SER A 1 100 ? 8.567 -0.321 -7.283 1.00 98.31 100 SER A CA 1
ATOM 807 C C . SER A 1 100 ? 7.170 -0.257 -6.664 1.00 98.31 100 SER A C 1
ATOM 809 O O . SER A 1 100 ? 6.209 -0.717 -7.280 1.00 98.31 100 SER A O 1
ATOM 811 N N . LEU A 1 101 ? 7.046 0.262 -5.441 1.00 98.56 101 LEU A N 1
ATOM 812 C CA . LEU A 1 101 ? 5.802 0.202 -4.675 1.00 98.56 101 LEU A CA 1
ATOM 813 C C . LEU A 1 101 ? 5.456 1.547 -4.026 1.00 98.56 101 LEU A C 1
ATOM 815 O O . LEU A 1 101 ? 6.294 2.166 -3.372 1.00 98.56 101 LEU A O 1
ATOM 819 N N . GLU A 1 102 ? 4.192 1.952 -4.164 1.00 98.06 102 GLU A N 1
ATOM 820 C CA . GLU A 1 102 ? 3.584 3.098 -3.471 1.00 98.06 102 GLU A CA 1
ATOM 821 C C . GLU A 1 102 ? 2.437 2.638 -2.568 1.00 98.06 102 GLU A C 1
ATOM 823 O O . GLU A 1 102 ? 1.589 1.842 -2.979 1.00 98.06 102 GLU A O 1
ATOM 828 N N . VAL A 1 103 ? 2.364 3.189 -1.357 1.00 97.94 103 VAL A N 1
ATOM 829 C CA . VAL A 1 103 ? 1.228 3.050 -0.445 1.00 97.94 103 VAL A CA 1
ATOM 830 C C . VAL A 1 103 ? 0.442 4.363 -0.432 1.00 97.94 103 VAL A C 1
ATOM 832 O O . VAL A 1 103 ? 0.719 5.314 0.298 1.00 97.94 103 VAL A O 1
ATOM 835 N N . ALA A 1 104 ? -0.589 4.421 -1.266 1.00 96.31 104 ALA A N 1
ATOM 836 C CA . ALA A 1 104 ? -1.286 5.645 -1.609 1.00 96.31 104 ALA A CA 1
ATOM 837 C C . ALA A 1 104 ? -2.596 5.841 -0.829 1.00 96.31 104 ALA A C 1
ATOM 839 O O . ALA A 1 104 ? -3.675 5.401 -1.243 1.00 96.31 104 ALA A O 1
ATOM 840 N N . PHE A 1 105 ? -2.503 6.606 0.263 1.00 96.12 105 PHE A N 1
ATOM 841 C CA . PHE A 1 105 ? -3.648 7.145 1.022 1.00 96.12 105 PHE A CA 1
ATOM 842 C C . PHE A 1 105 ? -3.760 8.675 0.918 1.00 96.12 105 PHE A C 1
ATOM 844 O O . PHE A 1 105 ? -4.362 9.325 1.773 1.00 96.12 105 PHE A O 1
ATOM 851 N N . ASN A 1 106 ? -3.130 9.263 -0.100 1.00 93.94 106 ASN A N 1
ATOM 852 C CA . ASN A 1 106 ? -3.128 10.700 -0.351 1.00 93.94 106 ASN A CA 1
ATOM 853 C C . ASN A 1 106 ? -4.337 11.139 -1.196 1.00 93.94 106 ASN A C 1
ATOM 855 O O . ASN A 1 106 ? -5.186 10.335 -1.591 1.00 93.94 106 ASN A O 1
ATOM 859 N N . HIS A 1 107 ? -4.438 12.450 -1.428 1.00 95.75 107 HIS A N 1
ATOM 860 C CA . HIS A 1 107 ? -5.517 13.048 -2.207 1.00 95.75 107 HIS A CA 1
ATOM 861 C C . HIS A 1 107 ? -5.596 12.434 -3.614 1.00 95.75 107 HIS A C 1
ATOM 863 O O . HIS A 1 107 ? -4.577 12.194 -4.257 1.00 95.75 107 HIS A O 1
ATOM 869 N N . SER A 1 108 ? -6.809 12.233 -4.123 1.00 93.81 108 SER A N 1
ATOM 870 C CA . SER A 1 108 ? -7.074 11.602 -5.424 1.00 93.81 108 SER A CA 1
ATOM 871 C C . SER A 1 108 ? -6.406 12.300 -6.616 1.00 93.81 108 SER A C 1
ATOM 873 O O . SER A 1 108 ? -6.139 11.659 -7.631 1.00 93.81 108 SER A O 1
ATOM 875 N N . SER A 1 109 ? -6.053 13.580 -6.491 1.00 93.56 109 SER A N 1
ATOM 876 C CA . SER A 1 109 ? -5.264 14.308 -7.495 1.00 93.56 109 SER A CA 1
ATOM 877 C C . SER A 1 109 ? -3.830 13.785 -7.659 1.00 93.56 109 SER A C 1
ATOM 879 O O . SER A 1 109 ? -3.224 14.024 -8.696 1.00 93.56 109 SER A O 1
ATOM 881 N N . ALA A 1 110 ? -3.284 13.073 -6.668 1.00 94.12 110 ALA A N 1
ATOM 882 C CA . ALA A 1 110 ? -1.949 12.476 -6.734 1.00 94.12 110 ALA A CA 1
ATOM 883 C C . ALA A 1 110 ? -1.939 11.089 -7.402 1.00 94.12 110 ALA A C 1
ATOM 885 O O . ALA A 1 110 ? -0.869 10.565 -7.693 1.00 94.12 110 ALA A O 1
ATOM 886 N N . THR A 1 111 ? -3.110 10.506 -7.685 1.00 95.31 111 THR A N 1
ATOM 887 C CA . THR A 1 111 ? -3.259 9.143 -8.233 1.00 95.31 111 THR A CA 1
ATOM 888 C C . THR A 1 111 ? -2.428 8.936 -9.504 1.00 95.31 111 THR A C 1
ATOM 890 O O . THR A 1 111 ? -1.668 7.974 -9.584 1.00 95.31 111 THR A O 1
ATOM 893 N N . THR A 1 112 ? -2.472 9.881 -10.451 1.00 95.38 112 THR A N 1
ATOM 894 C CA . THR A 1 112 ? -1.670 9.817 -11.683 1.00 95.38 112 THR A CA 1
ATOM 895 C C . THR A 1 112 ? -0.171 9.857 -11.397 1.00 95.38 112 THR A C 1
ATOM 897 O O . THR A 1 112 ? 0.585 9.115 -12.011 1.00 95.38 112 THR A O 1
ATOM 900 N N . VAL A 1 113 ? 0.276 10.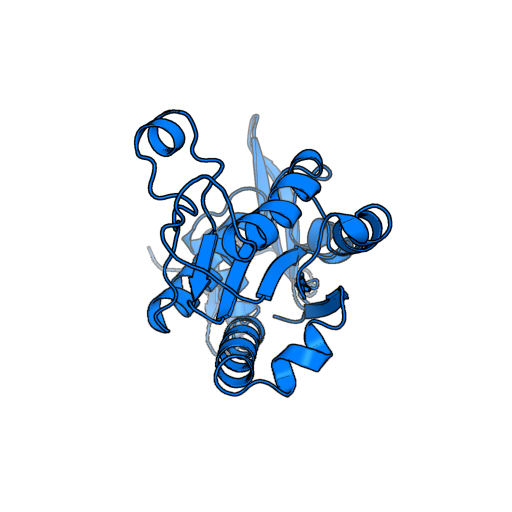688 -10.450 1.00 95.31 113 VAL A N 1
ATOM 901 C CA . VAL A 1 113 ? 1.697 10.758 -10.072 1.00 95.31 113 VAL A CA 1
ATOM 902 C C . VAL A 1 113 ? 2.139 9.433 -9.454 1.00 95.31 113 VAL A C 1
ATOM 904 O O . VAL A 1 113 ? 3.152 8.882 -9.875 1.00 95.31 113 VAL A O 1
ATOM 907 N N . ASN A 1 114 ? 1.349 8.878 -8.532 1.00 97.31 114 ASN A N 1
ATOM 908 C CA . ASN A 1 114 ? 1.641 7.590 -7.904 1.00 97.31 114 ASN A CA 1
ATOM 909 C C . ASN A 1 114 ? 1.708 6.458 -8.945 1.00 97.31 114 ASN A C 1
ATOM 911 O O . ASN A 1 114 ? 2.577 5.603 -8.846 1.00 97.31 114 ASN A O 1
ATOM 915 N N . LEU A 1 115 ? 0.847 6.476 -9.972 1.00 97.75 115 LEU A N 1
ATOM 916 C CA . LEU A 1 115 ? 0.891 5.520 -11.087 1.00 97.75 115 LEU A CA 1
ATOM 917 C C . LEU A 1 115 ? 2.127 5.701 -11.985 1.00 97.75 115 LEU A C 1
ATOM 919 O O . LEU A 1 115 ? 2.701 4.717 -12.446 1.00 97.75 115 LEU A O 1
ATOM 923 N N . MET A 1 116 ? 2.558 6.942 -12.222 1.00 97.38 116 MET A N 1
ATOM 924 C CA . MET A 1 116 ? 3.707 7.235 -13.086 1.00 97.38 116 MET A CA 1
ATOM 925 C C . MET A 1 116 ? 5.059 6.964 -12.418 1.00 97.38 116 MET A C 1
ATOM 927 O O . MET A 1 116 ? 6.016 6.636 -13.116 1.00 97.38 116 MET A O 1
ATOM 931 N N . LYS A 1 117 ? 5.175 7.076 -11.090 1.00 96.88 117 LYS A N 1
ATOM 932 C CA . LYS A 1 117 ? 6.438 6.815 -10.375 1.00 96.88 117 LYS A CA 1
ATOM 933 C C . LYS A 1 117 ? 7.016 5.413 -10.669 1.00 96.88 117 LYS A C 1
ATOM 935 O O . LYS A 1 117 ? 8.191 5.350 -11.033 1.00 96.88 117 LYS A O 1
ATOM 940 N N . PRO A 1 118 ? 6.243 4.306 -10.597 1.00 97.75 118 PRO A N 1
ATOM 941 C CA . PRO A 1 118 ? 6.705 2.991 -11.035 1.00 97.75 118 PRO A CA 1
ATOM 942 C C . PRO A 1 118 ? 7.196 2.931 -12.481 1.00 97.75 118 PRO A C 1
ATOM 944 O O . PRO A 1 118 ? 8.221 2.305 -12.760 1.00 97.75 118 PRO A O 1
ATOM 947 N N . VAL A 1 119 ? 6.499 3.611 -13.399 1.00 97.75 119 VAL A N 1
ATOM 948 C CA . VAL A 1 119 ? 6.905 3.699 -14.810 1.00 97.75 119 VAL A CA 1
ATOM 949 C C . VAL A 1 119 ? 8.276 4.360 -14.910 1.00 97.75 119 VAL A C 1
ATOM 951 O O . VAL A 1 119 ? 9.171 3.810 -15.539 1.00 97.75 119 VAL A O 1
ATOM 954 N N . LEU A 1 120 ? 8.485 5.485 -14.221 1.00 96.75 120 LEU A N 1
ATOM 955 C CA . LEU A 1 120 ? 9.770 6.193 -14.207 1.00 96.75 120 LEU A CA 1
ATOM 956 C C . LEU A 1 120 ? 10.905 5.363 -13.594 1.00 96.75 120 LEU A C 1
ATOM 958 O O . LEU A 1 120 ? 12.037 5.444 -14.062 1.00 96.75 120 LEU A O 1
ATOM 962 N N . ALA A 1 121 ? 10.623 4.562 -12.565 1.00 97.00 121 ALA A N 1
ATOM 963 C CA . ALA A 1 121 ? 11.613 3.657 -11.982 1.00 97.00 121 ALA A CA 1
ATOM 964 C C . ALA A 1 121 ? 12.005 2.520 -12.937 1.00 97.00 121 ALA A C 1
ATOM 966 O O . ALA A 1 121 ? 13.152 2.063 -12.940 1.00 97.00 121 ALA A O 1
ATOM 967 N N . SER A 1 122 ? 11.082 2.094 -13.791 1.00 96.38 122 SER A N 1
ATOM 968 C CA . SER A 1 122 ? 11.249 0.897 -14.609 1.00 96.38 122 SER A CA 1
ATOM 969 C C . SER A 1 122 ? 11.761 1.205 -16.017 1.00 96.38 122 SER A C 1
ATOM 971 O O . SER A 1 122 ? 12.754 0.629 -16.454 1.00 96.38 122 SER A O 1
ATOM 973 N N . GLU A 1 123 ? 11.180 2.197 -16.685 1.00 95.75 123 GLU A N 1
ATOM 974 C CA . GLU A 1 123 ? 11.528 2.588 -18.052 1.00 95.75 123 GLU A CA 1
ATOM 975 C C . GLU A 1 123 ? 12.856 3.338 -18.141 1.00 95.75 123 GLU A C 1
ATOM 977 O O . GLU A 1 123 ? 13.300 3.991 -17.192 1.00 95.75 123 GLU A O 1
ATOM 982 N N . LEU A 1 124 ? 13.503 3.266 -19.304 1.00 92.06 124 LEU A N 1
ATOM 983 C CA . LEU A 1 124 ? 14.709 4.047 -19.566 1.00 92.06 124 LEU A CA 1
ATOM 984 C C . LEU A 1 124 ? 14.403 5.547 -19.512 1.00 92.06 124 LEU A C 1
ATOM 986 O O . LEU A 1 124 ? 13.353 6.016 -19.951 1.00 92.06 124 LEU A O 1
ATOM 990 N N . ASN A 1 125 ? 15.348 6.312 -18.976 1.00 92.12 125 ASN A N 1
ATOM 991 C CA . ASN A 1 125 ? 15.225 7.753 -18.844 1.00 92.12 125 ASN A CA 1
ATOM 992 C C . ASN A 1 125 ? 16.571 8.424 -19.142 1.00 92.12 125 ASN A C 1
ATOM 994 O O . ASN A 1 125 ? 17.626 7.824 -18.946 1.00 92.12 125 ASN A O 1
ATOM 998 N N . HIS A 1 126 ? 16.526 9.669 -19.616 1.00 91.50 126 HIS A N 1
ATOM 999 C CA . HIS A 1 126 ? 17.716 10.491 -19.836 1.00 91.50 126 HIS A CA 1
ATOM 1000 C C . HIS A 1 126 ? 18.359 10.933 -18.513 1.00 91.50 126 HIS A C 1
ATOM 1002 O O . HIS A 1 126 ? 19.559 11.192 -18.469 1.00 91.50 126 HIS A O 1
ATOM 1008 N N . VAL A 1 127 ? 17.571 11.005 -17.435 1.00 90.88 127 VAL A N 1
ATOM 1009 C CA . VAL A 1 127 ? 18.077 11.197 -16.076 1.00 90.88 127 VAL A CA 1
ATOM 1010 C C . VAL A 1 127 ? 18.491 9.843 -15.507 1.00 90.88 127 VAL A C 1
ATOM 1012 O O . VAL A 1 127 ? 17.691 8.907 -15.458 1.00 90.88 127 VAL A O 1
ATOM 1015 N N . GLU A 1 128 ? 19.737 9.743 -15.044 1.00 92.19 128 GLU A N 1
ATOM 1016 C CA . GLU A 1 128 ? 20.272 8.505 -14.481 1.00 92.19 128 GLU A CA 1
ATOM 1017 C C . GLU A 1 128 ? 19.473 8.062 -13.244 1.00 92.19 128 GLU A C 1
ATOM 1019 O O . GLU A 1 128 ? 19.260 8.827 -12.293 1.00 92.19 128 GLU A O 1
ATOM 1024 N N . LYS A 1 129 ? 19.043 6.798 -13.247 1.00 93.62 129 LYS A N 1
ATOM 1025 C CA . LYS A 1 129 ? 18.255 6.204 -12.165 1.00 93.62 129 LYS A CA 1
ATOM 1026 C C . LYS A 1 129 ? 19.153 5.600 -11.090 1.00 93.62 129 LYS A C 1
ATOM 1028 O O . LYS A 1 129 ? 20.231 5.080 -11.375 1.00 93.62 129 LYS A O 1
ATOM 1033 N N . LYS A 1 130 ? 18.708 5.658 -9.834 1.00 93.81 130 LYS A N 1
ATOM 1034 C CA . LYS A 1 130 ? 19.415 5.054 -8.693 1.00 93.81 130 LYS A CA 1
ATOM 1035 C C . LYS A 1 130 ? 19.338 3.527 -8.728 1.00 93.81 130 LYS A C 1
ATOM 1037 O O . LYS A 1 130 ? 20.310 2.863 -8.388 1.00 93.81 130 LYS A O 1
ATOM 1042 N N . PHE A 1 131 ? 18.199 3.007 -9.162 1.00 94.38 131 PHE A N 1
ATOM 1043 C CA . PHE A 1 131 ? 17.895 1.595 -9.357 1.00 94.38 131 PHE A CA 1
ATOM 1044 C C . PHE A 1 131 ? 16.943 1.464 -10.549 1.00 94.38 131 PHE A C 1
ATOM 1046 O O . PHE A 1 131 ? 16.412 2.459 -11.046 1.00 94.38 131 PHE A O 1
ATOM 1053 N N . GLN A 1 132 ? 16.705 0.235 -10.992 1.00 95.50 132 GLN A N 1
ATOM 1054 C CA . GLN A 1 132 ? 15.695 -0.067 -11.997 1.00 95.50 132 GLN A CA 1
ATOM 1055 C C . GLN A 1 132 ? 14.843 -1.242 -11.531 1.00 95.50 132 GLN A C 1
ATOM 1057 O O . GLN A 1 132 ? 15.358 -2.190 -10.940 1.00 95.50 132 GLN A O 1
ATOM 1062 N N . THR A 1 133 ? 13.541 -1.139 -11.770 1.00 97.19 133 THR A N 1
ATOM 1063 C CA . THR A 1 133 ? 12.545 -2.166 -11.446 1.00 97.19 133 THR A CA 1
ATOM 1064 C C . THR A 1 133 ? 11.837 -2.634 -12.713 1.00 97.19 133 THR A C 1
ATOM 1066 O O . THR A 1 133 ? 11.978 -2.006 -13.758 1.00 97.19 133 THR A O 1
ATOM 1069 N N . ASN A 1 134 ? 11.061 -3.712 -12.627 1.00 96.56 134 ASN A N 1
ATOM 1070 C CA . ASN A 1 134 ? 10.322 -4.259 -13.770 1.00 96.56 134 ASN A CA 1
ATOM 1071 C C . ASN A 1 134 ? 8.799 -4.185 -13.584 1.00 96.56 134 ASN A C 1
ATOM 1073 O O . ASN A 1 134 ? 8.055 -4.200 -14.562 1.00 96.56 134 ASN A O 1
ATOM 1077 N N . PHE A 1 135 ? 8.337 -4.080 -12.337 1.00 98.12 135 PHE A N 1
ATOM 1078 C CA . PHE A 1 135 ? 6.929 -4.080 -11.965 1.00 98.12 135 PHE A CA 1
ATOM 1079 C C . PHE A 1 135 ? 6.585 -2.887 -11.077 1.00 98.12 135 PHE A C 1
ATOM 1081 O O . PHE A 1 135 ? 7.384 -2.455 -10.236 1.00 98.12 135 PHE A O 1
ATOM 1088 N N . GLY A 1 136 ? 5.355 -2.402 -11.231 1.00 98.38 136 GLY A N 1
ATOM 1089 C CA . GLY A 1 136 ? 4.758 -1.410 -10.343 1.00 98.38 136 GLY A CA 1
ATOM 1090 C C . GLY A 1 136 ? 3.694 -2.010 -9.433 1.00 98.38 136 GLY A C 1
ATOM 1091 O O . GLY A 1 136 ? 2.835 -2.762 -9.887 1.00 98.38 136 GLY A O 1
ATOM 1092 N N . ILE A 1 137 ? 3.702 -1.638 -8.157 1.00 98.81 137 ILE A N 1
ATOM 1093 C CA . ILE A 1 137 ? 2.653 -1.993 -7.202 1.00 98.81 137 ILE A CA 1
ATOM 1094 C C . ILE A 1 137 ? 2.085 -0.722 -6.585 1.00 98.81 137 ILE A C 1
ATOM 1096 O O . ILE A 1 137 ? 2.823 0.117 -6.075 1.00 98.81 137 ILE A O 1
ATOM 1100 N N . ILE A 1 138 ? 0.761 -0.600 -6.588 1.00 98.75 138 ILE A N 1
ATOM 1101 C CA . ILE A 1 138 ? 0.062 0.447 -5.842 1.00 98.75 138 ILE A CA 1
ATOM 1102 C C . ILE A 1 138 ? -0.789 -0.221 -4.775 1.00 98.75 138 ILE A C 1
ATOM 1104 O O . ILE A 1 138 ? -1.686 -0.991 -5.102 1.00 98.75 138 ILE A O 1
ATOM 1108 N N . ILE A 1 139 ? -0.551 0.105 -3.510 1.00 98.81 139 ILE A N 1
ATOM 1109 C CA . ILE A 1 139 ? -1.416 -0.279 -2.396 1.00 98.81 139 ILE A CA 1
ATOM 1110 C C . ILE A 1 139 ? -2.291 0.915 -2.040 1.00 98.81 139 ILE A C 1
ATOM 1112 O O . ILE A 1 139 ? -1.800 2.002 -1.759 1.00 98.81 139 ILE A O 1
ATOM 1116 N N . THR A 1 140 ? -3.599 0.720 -2.029 1.00 98.69 140 THR A N 1
ATOM 1117 C CA . THR A 1 140 ? -4.580 1.731 -1.629 1.00 98.69 140 THR A CA 1
ATOM 1118 C C . THR A 1 140 ? -5.741 1.053 -0.894 1.00 98.69 140 THR A C 1
ATOM 1120 O O . THR A 1 140 ? -5.633 -0.105 -0.496 1.00 98.69 140 THR A O 1
ATOM 1123 N N . VAL A 1 141 ? -6.845 1.759 -0.668 1.00 98.69 141 VAL A N 1
ATOM 1124 C CA . VAL A 1 141 ? -8.038 1.231 0.011 1.00 98.69 141 VAL A CA 1
ATOM 1125 C C . VAL A 1 141 ? -9.229 1.152 -0.935 1.00 98.69 141 VAL A C 1
ATOM 1127 O O . VAL A 1 141 ? -9.364 1.983 -1.836 1.00 98.69 141 VAL A O 1
ATOM 1130 N N . THR A 1 142 ? -10.117 0.181 -0.728 1.00 98.88 142 THR A N 1
ATOM 1131 C CA . THR A 1 142 ? -11.426 0.164 -1.403 1.00 98.88 142 THR A CA 1
ATOM 1132 C C . THR A 1 142 ? -12.291 1.341 -0.951 1.00 98.88 142 THR A C 1
ATOM 1134 O O . THR A 1 142 ? -12.018 1.987 0.067 1.00 98.88 142 THR A O 1
ATOM 1137 N N . LYS A 1 143 ? -13.370 1.643 -1.680 1.00 98.50 143 LYS A N 1
ATOM 1138 C CA . LYS A 1 143 ? -14.352 2.653 -1.241 1.00 98.50 143 LYS A CA 1
ATOM 1139 C C . LYS A 1 143 ? -14.953 2.328 0.127 1.00 98.50 143 LYS A C 1
ATOM 1141 O O . LYS A 1 143 ? -15.175 3.247 0.918 1.00 98.50 143 LYS A O 1
ATOM 1146 N N . ASP A 1 144 ? -15.191 1.051 0.408 1.00 98.44 144 ASP A N 1
ATOM 1147 C CA . ASP A 1 144 ? -15.703 0.614 1.705 1.00 98.44 144 ASP A CA 1
ATOM 1148 C C . ASP A 1 144 ? -14.665 0.812 2.806 1.00 98.44 144 ASP A C 1
ATOM 1150 O O . ASP A 1 144 ? -14.985 1.419 3.829 1.00 98.44 144 ASP A O 1
ATOM 1154 N N . MET A 1 145 ? -13.403 0.446 2.567 1.00 98.31 145 MET A N 1
ATOM 1155 C CA . MET A 1 145 ? -12.325 0.679 3.529 1.00 98.31 145 MET A CA 1
ATOM 1156 C C . MET A 1 145 ? -12.035 2.169 3.726 1.00 98.31 145 MET A C 1
ATOM 1158 O O . MET A 1 145 ? -11.722 2.600 4.834 1.00 98.31 145 MET A O 1
ATOM 1162 N N . LYS A 1 146 ? -12.215 3.006 2.696 1.00 98.38 146 LYS A N 1
ATOM 1163 C CA . LYS A 1 146 ? -12.169 4.467 2.850 1.00 98.38 146 LYS A CA 1
ATOM 1164 C C . LYS A 1 146 ? -13.189 4.938 3.893 1.00 98.38 146 LYS A C 1
ATOM 1166 O O . LYS A 1 146 ? -12.848 5.749 4.753 1.00 98.38 146 LYS A O 1
ATOM 1171 N N . ARG A 1 147 ? -14.419 4.415 3.832 1.00 97.62 147 ARG A N 1
ATOM 1172 C CA . ARG A 1 147 ? -15.505 4.745 4.767 1.00 97.62 147 ARG A CA 1
ATOM 1173 C C . ARG A 1 147 ? -15.236 4.173 6.160 1.00 97.62 147 ARG A C 1
ATOM 1175 O O . ARG A 1 147 ? -15.161 4.940 7.114 1.00 97.62 147 ARG A O 1
ATOM 1182 N N . THR A 1 148 ? -15.072 2.857 6.281 1.00 97.88 148 THR A N 1
ATOM 1183 C CA . THR A 1 148 ? -14.955 2.179 7.584 1.00 97.88 148 THR A CA 1
ATOM 1184 C C . THR A 1 148 ? -13.604 2.415 8.249 1.00 97.88 148 THR A C 1
ATOM 1186 O O . THR A 1 148 ? -13.520 2.438 9.467 1.00 97.88 148 THR A O 1
ATOM 1189 N N . GLY A 1 149 ? -12.540 2.662 7.487 1.00 97.75 149 GLY A N 1
ATOM 1190 C CA . GLY A 1 149 ? -11.225 3.033 8.010 1.00 97.75 149 GLY A CA 1
ATOM 1191 C C . GLY A 1 149 ? -11.088 4.513 8.376 1.00 97.75 149 GLY A C 1
ATOM 1192 O O . GLY A 1 149 ? -10.000 4.942 8.771 1.00 97.75 149 GLY A O 1
ATOM 1193 N N . GLY A 1 150 ? -12.161 5.303 8.238 1.00 97.38 150 GLY A N 1
ATOM 1194 C CA . GLY A 1 150 ? -12.224 6.700 8.666 1.00 97.38 150 GLY A CA 1
ATOM 1195 C C . GLY A 1 150 ? -11.383 7.666 7.827 1.00 97.38 150 GLY A C 1
ATOM 1196 O O . GLY A 1 150 ? -10.988 8.721 8.327 1.00 97.38 150 GLY A O 1
ATOM 1197 N N . PHE A 1 151 ? -11.059 7.315 6.583 1.00 97.19 151 PHE A N 1
ATOM 1198 C CA . PHE A 1 151 ? -10.243 8.145 5.696 1.00 97.19 151 PHE A CA 1
ATOM 1199 C C . PHE A 1 151 ? -11.001 9.392 5.223 1.00 97.19 151 PHE A C 1
ATOM 1201 O O . PHE A 1 151 ? -12.230 9.461 5.254 1.00 97.19 151 PHE A O 1
ATOM 1208 N N . ASP A 1 152 ? -10.262 10.400 4.760 1.00 94.56 152 ASP A N 1
ATOM 1209 C CA . ASP A 1 152 ? -10.875 11.577 4.152 1.00 94.56 152 ASP A CA 1
ATOM 1210 C C . ASP A 1 152 ? -11.539 11.231 2.816 1.00 94.56 152 ASP A C 1
ATOM 1212 O O . ASP A 1 152 ? -11.002 10.478 2.007 1.00 94.56 152 ASP A O 1
ATOM 1216 N N . ASN A 1 153 ? -12.691 11.842 2.532 1.00 93.38 153 ASN A N 1
ATOM 1217 C CA . ASN A 1 153 ? -13.452 11.561 1.308 1.00 93.38 153 ASN A CA 1
ATOM 1218 C C . ASN A 1 153 ? -12.650 11.788 0.020 1.00 93.38 153 ASN A C 1
ATOM 1220 O O . ASN A 1 153 ? -12.933 11.146 -0.995 1.00 93.38 153 ASN A O 1
ATOM 1224 N N . ALA A 1 154 ? -11.668 12.685 0.086 1.00 95.25 154 ALA A N 1
ATOM 1225 C CA . ALA A 1 154 ? -10.891 13.163 -1.041 1.00 95.25 154 ALA A CA 1
ATOM 1226 C C . ALA A 1 154 ? -9.726 12.243 -1.449 1.00 95.25 154 ALA A C 1
ATOM 1228 O O . ALA A 1 154 ? -9.099 12.501 -2.480 1.00 95.25 154 ALA A O 1
ATOM 1229 N N . ILE A 1 155 ? -9.419 11.192 -0.676 1.00 97.38 155 ILE A N 1
ATOM 1230 C CA . ILE A 1 155 ? -8.323 10.277 -1.019 1.00 97.38 155 ILE A CA 1
ATOM 1231 C C . ILE A 1 155 ? -8.623 9.452 -2.277 1.00 97.38 155 ILE A C 1
ATOM 1233 O O . ILE A 1 155 ? -9.787 9.208 -2.620 1.00 97.38 155 ILE A O 1
ATOM 1237 N N . GLY A 1 156 ? -7.562 8.998 -2.950 1.00 97.38 156 GLY A N 1
ATOM 1238 C CA . GLY A 1 156 ? -7.662 7.967 -3.986 1.00 97.38 156 GLY A CA 1
ATOM 1239 C C . GLY A 1 156 ? -8.219 6.650 -3.428 1.00 97.38 156 GLY A C 1
ATOM 1240 O O . GLY A 1 156 ? -8.094 6.365 -2.241 1.00 97.38 156 GLY A O 1
ATOM 1241 N N . THR A 1 157 ? -8.864 5.856 -4.283 1.00 98.56 157 THR A N 1
ATOM 1242 C CA . THR A 1 157 ? -9.433 4.540 -3.923 1.00 98.56 157 THR A CA 1
ATOM 1243 C C . THR A 1 157 ? -9.062 3.520 -4.981 1.00 98.56 157 THR A C 1
ATOM 1245 O O . THR A 1 157 ? -8.832 3.908 -6.127 1.00 98.56 157 THR A O 1
ATOM 1248 N N . PHE A 1 158 ? -9.046 2.239 -4.627 1.00 98.81 158 PHE A N 1
ATOM 1249 C CA . PHE A 1 158 ? -8.769 1.123 -5.533 1.00 98.81 158 PHE A CA 1
ATOM 1250 C C . PHE A 1 158 ? -9.555 1.235 -6.841 1.00 98.81 158 PHE A C 1
ATOM 1252 O O . PHE A 1 158 ? -8.985 1.173 -7.928 1.00 98.81 158 PHE A O 1
ATOM 1259 N N . GLU A 1 159 ? -10.853 1.497 -6.738 1.00 98.50 159 GLU A N 1
ATOM 1260 C CA . GLU A 1 159 ? -11.757 1.666 -7.867 1.00 98.50 159 GLU A CA 1
ATOM 1261 C C . GLU A 1 159 ? -11.343 2.870 -8.719 1.00 98.50 159 GLU A C 1
ATOM 1263 O O . GLU A 1 159 ? -11.310 2.785 -9.942 1.00 98.50 159 GLU A O 1
ATOM 1268 N N . GLY A 1 160 ? -10.965 3.980 -8.078 1.00 97.94 160 GLY A N 1
ATOM 1269 C CA . GLY A 1 160 ? -10.447 5.163 -8.764 1.00 97.94 160 GLY A CA 1
ATOM 1270 C C . GLY A 1 160 ? -9.141 4.895 -9.520 1.00 97.94 160 GLY A C 1
ATOM 1271 O O . GLY A 1 160 ? -9.021 5.301 -10.674 1.00 97.94 160 GLY A O 1
ATOM 1272 N N . TYR A 1 161 ? -8.191 4.176 -8.915 1.00 98.44 161 TYR A N 1
ATOM 1273 C CA . TYR A 1 161 ? -6.954 3.757 -9.588 1.00 98.44 161 TYR A CA 1
ATOM 1274 C C . TYR A 1 161 ? -7.249 2.849 -10.787 1.00 98.44 161 TYR A C 1
ATOM 1276 O O . TYR A 1 161 ? -6.686 3.056 -11.862 1.00 98.44 161 TYR A O 1
ATOM 1284 N N . CYS A 1 162 ? -8.162 1.885 -10.634 1.00 98.12 162 CYS A N 1
ATOM 1285 C CA . CYS A 1 162 ? -8.572 0.997 -11.722 1.00 98.12 162 CYS A CA 1
ATOM 1286 C C . CYS A 1 162 ? -9.177 1.773 -12.900 1.00 98.12 162 CYS A C 1
ATOM 1288 O O . CYS A 1 162 ? -8.848 1.491 -14.052 1.00 98.12 162 CYS A O 1
ATOM 1290 N N . GLU A 1 163 ? -10.030 2.767 -12.629 1.00 97.69 163 GLU A N 1
ATOM 1291 C CA . GLU A 1 163 ? -10.589 3.630 -13.672 1.00 97.69 163 GLU A CA 1
ATOM 1292 C C . GLU A 1 163 ? -9.513 4.480 -14.354 1.00 97.69 163 GLU A C 1
ATOM 1294 O O . GLU A 1 163 ? -9.531 4.598 -15.576 1.00 97.69 163 GLU A O 1
ATOM 1299 N N . GLN A 1 164 ? -8.540 5.015 -13.607 1.00 96.75 164 GLN A N 1
ATOM 1300 C CA . GLN A 1 164 ? -7.444 5.803 -14.184 1.00 96.75 164 GLN A CA 1
ATOM 1301 C C . GLN A 1 164 ? -6.486 4.987 -15.056 1.00 96.75 164 GLN A C 1
ATOM 1303 O O . GLN A 1 164 ? -5.934 5.529 -16.013 1.00 96.75 164 GLN A O 1
ATOM 1308 N N . CYS A 1 165 ? -6.318 3.690 -14.791 1.00 96.94 165 CYS A N 1
ATOM 1309 C CA . CYS A 1 165 ? -5.487 2.831 -15.638 1.00 96.94 165 CYS A CA 1
ATOM 1310 C C . CYS A 1 165 ? -6.022 2.736 -17.079 1.00 96.94 165 CYS A C 1
ATOM 1312 O O . CYS A 1 165 ? -5.234 2.590 -18.009 1.00 96.94 165 CYS A O 1
ATOM 1314 N N . LYS A 1 166 ? -7.344 2.861 -17.286 1.00 96.19 166 LYS A N 1
ATOM 1315 C CA . LYS A 1 166 ? -7.976 2.738 -18.613 1.00 96.19 166 LYS A CA 1
ATOM 1316 C C . LYS A 1 166 ? -7.510 3.818 -19.604 1.00 96.19 166 LYS A C 1
ATOM 1318 O O . LYS A 1 166 ? -6.984 3.448 -20.651 1.00 96.19 166 LYS A O 1
ATOM 1323 N N . PRO A 1 167 ? -7.658 5.131 -19.325 1.00 97.06 167 PRO A N 1
ATOM 1324 C CA . PRO A 1 167 ? -7.179 6.168 -20.237 1.00 97.06 167 PRO A CA 1
ATOM 1325 C C . PRO A 1 167 ? -5.650 6.279 -20.267 1.00 97.06 167 PRO A C 1
ATOM 1327 O O . PRO A 1 167 ? -5.110 6.777 -21.248 1.00 97.06 167 PRO A O 1
ATOM 1330 N N . LEU A 1 168 ? -4.950 5.816 -19.224 1.00 97.00 168 LEU A N 1
ATOM 1331 C CA . LEU A 1 168 ? -3.489 5.884 -19.130 1.00 97.00 168 LEU A CA 1
ATOM 1332 C C . LEU A 1 168 ? -2.781 4.633 -19.674 1.00 97.00 168 LEU A C 1
ATOM 1334 O O . LEU A 1 168 ? -1.579 4.484 -19.479 1.00 97.00 168 LEU A O 1
ATOM 1338 N N . MET A 1 169 ? -3.485 3.734 -20.367 1.00 95.19 169 MET A N 1
ATOM 1339 C CA . MET A 1 169 ? -2.946 2.445 -20.828 1.00 95.19 169 MET A CA 1
ATOM 1340 C C . MET A 1 169 ? -1.641 2.563 -21.630 1.00 95.19 169 MET A C 1
ATOM 1342 O O . MET A 1 169 ? -0.759 1.711 -21.515 1.00 95.19 169 MET A O 1
ATOM 1346 N N . ASN A 1 170 ? -1.507 3.627 -22.426 1.00 96.00 170 ASN A N 1
ATOM 1347 C CA . ASN A 1 170 ? -0.326 3.862 -23.256 1.00 96.00 170 ASN A CA 1
ATOM 1348 C C . ASN A 1 170 ? 0.812 4.563 -22.500 1.00 96.00 170 ASN A C 1
ATOM 1350 O O . ASN A 1 170 ? 1.952 4.514 -22.948 1.00 96.00 170 ASN A O 1
ATOM 1354 N N . GLN A 1 171 ? 0.513 5.220 -21.379 1.00 97.44 171 GLN A N 1
ATOM 1355 C CA . GLN A 1 171 ? 1.484 5.919 -20.534 1.00 97.44 171 GLN A CA 1
ATOM 1356 C C . GLN A 1 171 ? 2.008 5.014 -19.416 1.00 97.44 171 GLN A C 1
ATOM 1358 O O . GLN A 1 171 ? 3.172 5.101 -19.039 1.00 97.44 171 GLN A O 1
ATOM 1363 N N . LEU A 1 172 ? 1.159 4.125 -18.905 1.00 97.94 172 LEU A N 1
ATOM 1364 C CA . LEU A 1 172 ? 1.515 3.094 -17.941 1.00 97.94 172 LEU A CA 1
ATOM 1365 C C . LEU A 1 172 ? 2.049 1.887 -18.702 1.00 97.94 172 LEU A C 1
ATOM 1367 O O . LEU A 1 172 ? 1.331 0.910 -18.907 1.00 97.94 172 LEU A O 1
ATOM 1371 N N . THR A 1 173 ? 3.287 1.998 -19.179 1.00 97.44 173 THR A N 1
ATOM 1372 C CA . THR A 1 173 ? 3.922 1.041 -20.098 1.00 97.44 173 THR A CA 1
ATOM 1373 C C . THR A 1 173 ? 4.425 -0.230 -19.421 1.00 97.44 173 THR A C 1
ATOM 1375 O O . THR A 1 173 ? 4.783 -1.183 -20.109 1.00 97.44 173 THR A O 1
ATOM 1378 N N . ILE A 1 174 ? 4.393 -0.307 -18.094 1.00 97.81 174 ILE A N 1
ATOM 1379 C CA . ILE A 1 174 ? 4.901 -1.464 -17.353 1.00 97.81 174 ILE A CA 1
ATOM 1380 C C . ILE A 1 174 ? 3.769 -2.361 -16.839 1.00 97.81 174 ILE A C 1
ATOM 1382 O O . ILE A 1 174 ? 2.642 -1.884 -16.664 1.00 97.81 174 ILE A O 1
ATOM 1386 N N . PRO A 1 175 ? 4.042 -3.646 -16.559 1.00 98.06 175 PRO A N 1
ATOM 1387 C CA . PRO A 1 175 ? 3.126 -4.483 -15.797 1.00 98.06 175 PRO A CA 1
ATOM 1388 C C . PRO A 1 175 ? 2.934 -3.910 -14.385 1.00 98.06 175 PRO A C 1
ATOM 1390 O O . PRO A 1 175 ? 3.905 -3.630 -13.674 1.00 98.06 175 PRO A O 1
ATOM 1393 N N . MET A 1 176 ? 1.678 -3.714 -13.976 1.00 98.50 176 MET A N 1
ATOM 1394 C CA . MET A 1 176 ? 1.353 -3.183 -12.650 1.00 98.50 176 MET A CA 1
ATOM 1395 C C . MET A 1 176 ? 0.266 -3.987 -11.949 1.00 98.50 176 MET A C 1
ATOM 1397 O O . MET A 1 176 ? -0.618 -4.571 -12.579 1.00 98.50 176 MET A O 1
ATOM 1401 N N . ILE A 1 177 ? 0.318 -3.967 -10.621 1.00 98.69 177 ILE A N 1
ATOM 1402 C CA . ILE A 1 177 ? -0.655 -4.613 -9.746 1.00 98.69 177 ILE A CA 1
ATOM 1403 C C . ILE A 1 177 ? -1.201 -3.554 -8.790 1.00 98.69 177 ILE A C 1
ATOM 1405 O O . ILE A 1 177 ? -0.468 -2.976 -7.986 1.00 98.69 177 ILE A O 1
ATOM 1409 N N . ILE A 1 178 ? -2.501 -3.288 -8.884 1.00 98.75 178 ILE A N 1
ATOM 1410 C CA . ILE A 1 178 ? -3.200 -2.399 -7.955 1.00 98.75 178 ILE A CA 1
ATOM 1411 C C . ILE A 1 178 ? -3.831 -3.268 -6.872 1.00 98.75 178 ILE A C 1
ATOM 1413 O O . ILE A 1 178 ? -4.596 -4.176 -7.186 1.00 98.75 178 ILE A O 1
ATOM 1417 N N . ILE A 1 179 ? -3.518 -2.993 -5.612 1.00 98.94 179 ILE A N 1
ATOM 1418 C CA . ILE A 1 179 ? -4.000 -3.713 -4.435 1.00 98.94 179 ILE A CA 1
ATOM 1419 C C . ILE A 1 179 ? -4.923 -2.783 -3.647 1.00 98.94 179 ILE A C 1
ATOM 1421 O O . ILE A 1 179 ? -4.520 -1.697 -3.229 1.00 98.94 179 ILE A O 1
ATOM 1425 N N . GLY A 1 180 ? -6.168 -3.206 -3.441 1.00 98.81 180 GLY A N 1
ATOM 1426 C CA . GLY A 1 180 ? -7.148 -2.512 -2.612 1.00 98.81 180 GLY A CA 1
ATOM 1427 C C . GLY A 1 180 ? -7.330 -3.232 -1.285 1.00 98.81 180 GLY A C 1
ATOM 1428 O O . GLY A 1 180 ? -7.892 -4.321 -1.268 1.00 98.81 180 GLY A O 1
ATOM 1429 N N . ILE A 1 181 ? -6.882 -2.628 -0.184 1.00 98.88 181 ILE A N 1
ATOM 1430 C CA . ILE A 1 181 ? -7.141 -3.131 1.171 1.00 98.88 1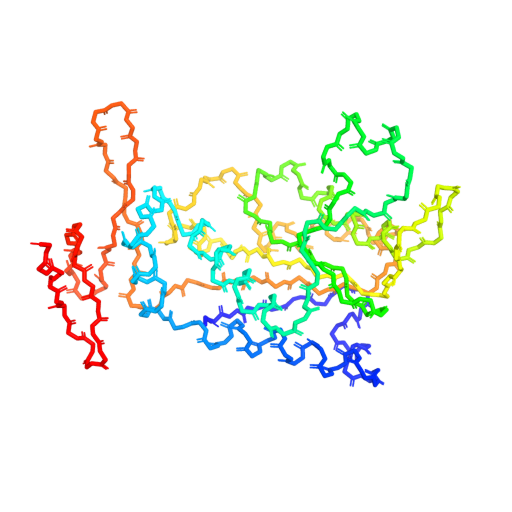81 ILE A CA 1
ATOM 1431 C C . ILE A 1 181 ? -8.637 -2.994 1.460 1.00 98.88 181 ILE A C 1
ATOM 1433 O O . ILE A 1 181 ? -9.210 -1.914 1.279 1.00 98.88 181 ILE A O 1
ATOM 1437 N N . GLU A 1 182 ? -9.246 -4.090 1.900 1.00 98.75 182 GLU A N 1
ATOM 1438 C CA . GLU A 1 182 ? -10.670 -4.174 2.215 1.00 98.75 182 GLU A CA 1
ATOM 1439 C C . GLU A 1 182 ? -10.974 -3.728 3.649 1.00 98.75 182 GLU A C 1
ATOM 1441 O O . GLU A 1 182 ? -10.078 -3.555 4.481 1.00 98.75 182 GLU A O 1
ATOM 1446 N N . SER A 1 183 ? -12.257 -3.485 3.917 1.00 98.06 183 SER A N 1
ATOM 1447 C CA . SER A 1 183 ? -12.734 -3.093 5.241 1.00 98.06 183 SER A CA 1
ATOM 1448 C C . SER A 1 183 ? -12.452 -4.183 6.277 1.00 98.06 183 SER A C 1
ATOM 1450 O O . SER A 1 183 ? -12.542 -5.363 5.939 1.00 98.06 183 SER A O 1
ATOM 1452 N N . PRO A 1 184 ? -12.180 -3.819 7.544 1.00 97.12 184 PRO A N 1
ATOM 1453 C CA . PRO A 1 184 ? -12.165 -4.793 8.622 1.00 97.12 184 PRO A CA 1
ATOM 1454 C C . PRO A 1 184 ? -13.563 -5.389 8.823 1.00 97.12 184 PRO A C 1
ATOM 1456 O O . PRO A 1 184 ? -14.578 -4.704 8.672 1.00 97.12 184 PRO A O 1
ATOM 1459 N N . GLU A 1 185 ? -13.606 -6.657 9.198 1.00 96.75 185 GLU A N 1
ATOM 1460 C CA . GLU A 1 185 ? -14.821 -7.413 9.476 1.00 96.75 185 GLU A CA 1
ATOM 1461 C C . GLU A 1 185 ? -15.337 -7.178 10.897 1.00 96.75 185 GLU A C 1
ATOM 1463 O O . GLU A 1 185 ? -16.534 -7.336 11.141 1.00 96.75 185 GLU A O 1
ATOM 1468 N N . THR A 1 186 ? -14.471 -6.800 11.846 1.00 96.44 186 THR A N 1
ATOM 1469 C CA . THR A 1 186 ? -14.836 -6.720 13.273 1.00 96.44 186 THR A CA 1
ATOM 1470 C C . THR A 1 186 ? -14.960 -5.302 13.814 1.00 96.44 186 THR A C 1
ATOM 1472 O O . THR A 1 186 ? -15.499 -5.124 14.911 1.00 96.44 186 THR A O 1
ATOM 1475 N N . PHE A 1 187 ? -14.498 -4.285 13.082 1.00 97.50 187 PHE A N 1
ATOM 1476 C CA . PHE A 1 187 ? -14.518 -2.907 13.563 1.00 97.50 187 PHE A CA 1
ATOM 1477 C C . PHE A 1 187 ? -14.552 -1.852 12.453 1.00 97.50 187 PHE A C 1
ATOM 1479 O O . PHE A 1 187 ? -14.157 -2.073 11.310 1.00 97.50 187 PHE A O 1
ATOM 1486 N N . GLU A 1 188 ? -14.931 -0.644 12.855 1.00 98.00 188 GLU A N 1
ATOM 1487 C CA . GLU A 1 188 ? -14.852 0.573 12.057 1.00 98.00 188 GLU A CA 1
ATOM 1488 C C . GLU A 1 188 ? -14.233 1.723 12.868 1.00 98.00 188 GLU A C 1
ATOM 1490 O O . GLU A 1 188 ? -14.173 1.699 14.101 1.00 98.00 188 GLU A O 1
ATOM 1495 N N . ILE A 1 189 ? -13.770 2.756 12.169 1.00 97.56 189 ILE A N 1
ATOM 1496 C CA . ILE A 1 189 ? -13.340 4.026 12.742 1.00 97.56 189 ILE A CA 1
ATOM 1497 C C . ILE A 1 189 ? -14.502 5.014 12.669 1.00 97.56 189 ILE A C 1
ATOM 1499 O O . ILE A 1 189 ? -14.897 5.454 11.590 1.00 97.56 189 ILE A O 1
ATOM 1503 N N . THR A 1 190 ? -15.009 5.424 13.827 1.00 95.50 190 THR A N 1
ATOM 1504 C CA . THR A 1 190 ? -16.024 6.474 13.942 1.00 95.50 190 THR A CA 1
ATOM 1505 C C . THR A 1 190 ? -15.380 7.814 14.259 1.00 95.50 190 THR A C 1
ATOM 1507 O O . THR A 1 190 ? -14.345 7.890 14.918 1.00 95.50 190 THR A O 1
ATOM 1510 N N . HIS A 1 191 ? -15.975 8.909 13.790 1.00 95.06 191 HIS A N 1
ATOM 1511 C CA . HIS A 1 191 ? -15.432 10.252 13.993 1.00 95.06 191 HIS A CA 1
ATOM 1512 C C . HIS A 1 191 ? -16.207 11.022 15.056 1.00 95.06 191 HIS A C 1
ATOM 1514 O O . HIS A 1 191 ? -17.434 11.068 15.035 1.00 95.06 191 HIS A O 1
ATOM 1520 N N . ARG A 1 192 ? -15.486 11.705 15.950 1.00 90.56 192 ARG A N 1
ATOM 1521 C CA . ARG A 1 192 ? -16.062 12.673 16.894 1.00 90.56 192 ARG A CA 1
ATOM 1522 C C . ARG A 1 192 ? -15.253 13.959 16.903 1.00 90.56 192 ARG A C 1
ATOM 1524 O O . ARG A 1 192 ? -14.030 13.951 16.729 1.00 90.56 192 ARG A O 1
ATOM 1531 N N . LYS A 1 193 ? -15.933 15.079 17.142 1.00 90.12 193 LYS A N 1
ATOM 1532 C CA . LYS A 1 193 ? -15.259 16.356 17.385 1.00 90.12 193 LYS A CA 1
ATOM 1533 C C . LYS A 1 193 ? -14.645 16.354 18.782 1.00 90.12 193 LYS A C 1
ATOM 1535 O O . LYS A 1 193 ? -15.320 16.068 19.766 1.00 90.12 193 LYS A O 1
ATOM 1540 N N . LYS A 1 194 ? -13.370 16.720 18.861 1.00 82.69 194 LYS A N 1
ATOM 1541 C CA . LYS A 1 194 ? -12.661 17.038 20.100 1.00 82.69 194 LYS A CA 1
ATOM 1542 C C . LYS A 1 194 ? -12.101 18.453 19.951 1.00 82.69 194 LYS A C 1
ATOM 1544 O O . LYS A 1 194 ? -11.063 18.663 19.318 1.00 82.69 194 LYS A O 1
ATOM 1549 N N . GLY A 1 195 ? -12.848 19.430 20.467 1.00 85.69 195 GLY A N 1
ATOM 1550 C CA . GLY A 1 195 ? -12.619 20.848 20.177 1.00 85.69 195 GLY A CA 1
ATOM 1551 C C . GLY A 1 195 ? -12.780 21.141 18.681 1.00 85.69 195 GLY A C 1
ATOM 1552 O O . GLY A 1 195 ? -13.757 20.715 18.066 1.00 85.69 195 GLY A O 1
ATOM 1553 N N . ASN A 1 196 ? -11.785 21.803 18.085 1.00 87.44 196 ASN A N 1
ATOM 1554 C CA . ASN A 1 196 ? -11.765 22.135 16.652 1.00 87.44 196 ASN A CA 1
ATOM 1555 C C . ASN A 1 196 ? -11.274 20.989 15.752 1.00 87.44 196 ASN A C 1
ATOM 1557 O O . ASN A 1 196 ? -11.268 21.124 14.531 1.00 87.44 196 ASN A O 1
ATOM 1561 N N . THR A 1 197 ? -10.847 19.866 16.334 1.00 85.75 197 THR A N 1
ATOM 1562 C CA . THR A 1 197 ? -10.293 18.732 15.582 1.00 85.75 197 THR A CA 1
ATOM 1563 C C . THR A 1 197 ? -11.276 17.572 15.525 1.00 85.75 197 THR A C 1
ATOM 1565 O O . THR A 1 197 ? -12.053 17.351 16.453 1.00 85.75 197 THR A O 1
ATOM 1568 N N . THR A 1 198 ? -11.243 16.813 14.431 1.00 90.19 198 THR A N 1
ATOM 1569 C CA . THR A 1 198 ? -11.971 15.542 14.326 1.00 90.19 198 THR A CA 1
ATOM 1570 C C . THR A 1 198 ? -11.014 14.404 14.651 1.00 90.19 198 THR A C 1
ATOM 1572 O O . THR A 1 198 ? -9.942 14.321 14.053 1.00 90.19 198 THR A O 1
ATOM 1575 N N . LYS A 1 199 ? -11.399 13.534 15.586 1.00 91.69 199 LYS A N 1
ATOM 1576 C CA . LYS A 1 199 ? -10.655 12.321 15.941 1.00 91.69 199 LYS A CA 1
ATOM 1577 C C . LYS A 1 199 ? -11.439 11.069 15.581 1.00 91.69 199 LYS A C 1
ATOM 1579 O O . LYS A 1 199 ? -12.665 11.075 15.659 1.00 91.69 199 LYS A O 1
ATOM 1584 N N . GLY A 1 200 ? -10.706 10.021 15.223 1.00 94.56 200 GLY A N 1
ATOM 1585 C CA . GLY A 1 200 ? -11.225 8.685 14.982 1.00 94.56 200 GLY A CA 1
ATOM 1586 C C . GLY A 1 200 ? -11.140 7.805 16.227 1.00 94.56 200 GLY A C 1
ATOM 1587 O O . GLY A 1 200 ? -10.134 7.844 16.940 1.00 94.56 200 GLY A O 1
ATOM 1588 N N . PHE A 1 201 ? -12.173 7.003 16.455 1.00 94.56 201 PHE A N 1
ATOM 1589 C CA . PHE A 1 201 ? -12.309 6.050 17.553 1.00 94.56 201 PHE A CA 1
ATOM 1590 C C . PHE A 1 201 ? -12.661 4.680 16.989 1.00 94.56 201 PHE A C 1
ATOM 1592 O O . PHE A 1 201 ? -13.385 4.591 16.001 1.00 94.56 201 PHE A O 1
ATOM 1599 N N . ILE A 1 202 ? -12.150 3.620 17.606 1.00 96.38 202 ILE A N 1
ATOM 1600 C CA . ILE A 1 202 ? -12.443 2.253 17.175 1.00 96.38 202 ILE A CA 1
ATOM 1601 C C . ILE A 1 202 ? -13.786 1.845 17.764 1.00 96.38 202 ILE A C 1
ATOM 1603 O O . ILE A 1 202 ? -13.943 1.822 18.984 1.00 96.38 202 ILE A O 1
ATOM 1607 N N . LYS A 1 203 ? -14.724 1.475 16.898 1.00 96.50 203 LYS A N 1
ATOM 1608 C CA . LYS A 1 203 ? -16.003 0.884 17.270 1.00 96.50 203 LYS A CA 1
ATOM 1609 C C . LYS A 1 203 ? -16.067 -0.535 16.724 1.00 96.50 203 LYS A C 1
ATOM 1611 O O . LYS A 1 203 ? -16.055 -0.736 15.514 1.00 96.50 203 LYS A O 1
ATOM 1616 N N . LEU A 1 204 ? -16.137 -1.508 17.622 1.00 95.88 204 LEU A N 1
ATOM 1617 C CA . LEU A 1 204 ? -16.358 -2.902 17.270 1.00 95.88 204 LEU A CA 1
ATOM 1618 C C . LEU A 1 204 ? -17.780 -3.079 16.735 1.00 95.88 204 LEU A C 1
ATOM 1620 O O . LEU A 1 204 ? -18.723 -2.441 17.211 1.00 95.88 204 LEU A O 1
ATOM 1624 N N . HIS A 1 205 ? -17.958 -3.996 15.792 1.00 92.81 205 HIS A N 1
ATOM 1625 C CA . HIS A 1 205 ? -19.278 -4.339 15.257 1.00 92.81 205 HIS A CA 1
ATOM 1626 C C . HIS A 1 205 ? -20.188 -5.010 16.297 1.00 92.81 205 HIS A C 1
ATOM 1628 O O . HIS A 1 205 ? -21.407 -4.973 16.154 1.00 92.81 205 HIS A O 1
ATOM 1634 N N . SER A 1 206 ? -19.622 -5.520 17.397 1.00 89.94 206 SER A N 1
ATOM 1635 C CA . SER A 1 206 ? -20.376 -5.924 18.593 1.00 89.94 206 SER A CA 1
ATOM 1636 C C . SER A 1 206 ? -21.062 -4.753 19.315 1.00 89.94 206 SER A C 1
ATOM 1638 O O . SER A 1 206 ? -21.883 -4.975 20.200 1.00 89.94 206 SER A O 1
ATOM 1640 N N . GLY A 1 207 ? -20.739 -3.508 18.950 1.00 87.06 207 GLY A N 1
ATOM 1641 C CA . GLY A 1 207 ? -21.298 -2.280 19.515 1.00 87.06 207 GLY A CA 1
ATOM 1642 C C . GLY A 1 207 ? -20.375 -1.573 20.507 1.00 87.06 207 GLY A C 1
ATOM 1643 O O . GLY A 1 207 ? -20.609 -0.405 20.822 1.00 87.06 207 GLY A O 1
ATOM 1644 N N . THR A 1 208 ? -19.311 -2.232 20.969 1.00 92.06 208 THR A N 1
ATOM 1645 C CA . THR A 1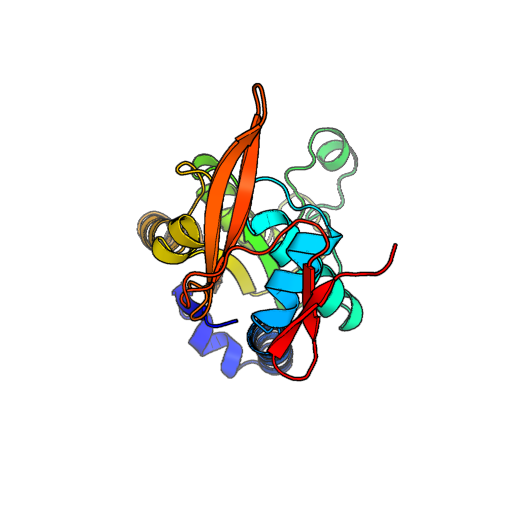 208 ? -18.363 -1.657 21.931 1.00 92.06 208 THR A CA 1
ATOM 1646 C C . THR A 1 208 ? -17.416 -0.671 21.255 1.00 92.06 208 THR A C 1
ATOM 1648 O O . THR A 1 208 ? -16.730 -1.012 20.296 1.00 92.06 208 THR A O 1
ATOM 1651 N N . GLU A 1 209 ? -17.327 0.549 21.778 1.00 92.06 209 GLU A N 1
ATOM 1652 C CA . GLU A 1 209 ? -16.287 1.504 21.391 1.00 92.06 209 GLU A CA 1
ATOM 1653 C C . GLU A 1 209 ? -15.109 1.400 22.359 1.00 92.06 209 GLU A C 1
ATOM 1655 O O . GLU A 1 209 ? -15.305 1.478 23.573 1.00 92.06 209 GLU A O 1
ATOM 1660 N N . LEU A 1 210 ? -13.897 1.237 21.828 1.00 91.88 210 LEU A N 1
ATOM 1661 C CA . LEU A 1 210 ? -12.698 1.171 22.655 1.00 91.88 210 LEU A CA 1
ATOM 1662 C C . LEU A 1 210 ? -12.340 2.567 23.161 1.00 91.88 210 LEU A C 1
ATOM 1664 O O . LEU A 1 210 ? -12.258 3.538 22.397 1.00 91.88 210 LEU A O 1
ATOM 1668 N N . LYS A 1 211 ? -12.039 2.656 24.452 1.00 89.19 211 LYS A N 1
ATOM 1669 C CA . LYS A 1 211 ? -11.440 3.841 25.060 1.00 89.19 211 LYS A CA 1
ATOM 1670 C C . LYS A 1 211 ? -9.977 3.958 24.647 1.00 89.19 211 LYS A C 1
ATOM 1672 O O . LYS A 1 211 ? -9.336 3.021 24.173 1.00 89.19 211 LYS A O 1
ATOM 1677 N N . ILE A 1 212 ? -9.434 5.158 24.822 1.00 84.06 212 ILE A N 1
ATOM 1678 C CA . ILE A 1 212 ? -8.008 5.401 24.598 1.00 84.06 212 ILE A CA 1
ATOM 1679 C C . ILE A 1 212 ? -7.215 4.578 25.616 1.00 84.06 212 ILE A C 1
ATOM 1681 O O . ILE A 1 212 ? -7.473 4.687 26.813 1.00 84.06 212 ILE A O 1
ATOM 1685 N N . GLY A 1 213 ? -6.245 3.801 25.134 1.00 83.94 213 GLY A N 1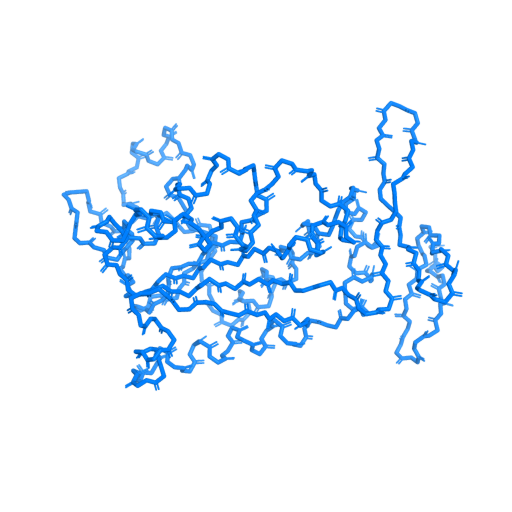
ATOM 1686 C CA . GLY A 1 213 ? -5.431 2.919 25.976 1.00 83.94 213 GLY A CA 1
ATOM 1687 C C . GLY A 1 213 ? -6.060 1.548 26.244 1.00 83.94 213 GLY A C 1
ATOM 1688 O O . GLY A 1 213 ? -5.477 0.759 26.984 1.00 83.94 213 GLY A O 1
ATOM 1689 N N . GLU A 1 214 ? -7.215 1.253 25.645 1.00 91.75 214 GLU A N 1
ATOM 1690 C CA . GLU A 1 214 ? -7.742 -0.109 25.557 1.00 91.75 214 GLU A CA 1
ATOM 1691 C C . GLU A 1 214 ? -7.198 -0.807 24.304 1.00 91.75 214 GLU A C 1
ATOM 1693 O O . GLU A 1 214 ? -7.088 -0.204 23.234 1.00 91.75 214 GLU A O 1
ATOM 1698 N N . TYR A 1 215 ? -6.868 -2.086 24.449 1.00 92.12 215 TYR A N 1
ATOM 1699 C CA . TYR A 1 215 ? -6.245 -2.942 23.442 1.00 92.12 215 TYR A CA 1
ATOM 1700 C C . TYR A 1 215 ? -6.931 -4.307 23.420 1.00 92.12 215 TYR A C 1
ATOM 1702 O O . TYR A 1 215 ? -7.625 -4.674 24.364 1.00 92.12 215 TYR A O 1
ATOM 1710 N N . ILE A 1 216 ? -6.707 -5.072 22.356 1.00 91.81 216 ILE A N 1
ATOM 1711 C CA . ILE A 1 216 ? -7.180 -6.451 22.228 1.00 91.81 216 ILE A CA 1
ATOM 1712 C C . ILE A 1 216 ? -6.020 -7.401 22.538 1.00 91.81 216 ILE A C 1
ATOM 1714 O O . ILE A 1 216 ? -4.967 -7.324 21.895 1.00 91.81 216 ILE A O 1
ATOM 1718 N N . ASN A 1 217 ? -6.196 -8.273 23.535 1.00 90.56 217 ASN A N 1
ATOM 1719 C CA . ASN A 1 217 ? -5.201 -9.281 23.910 1.00 90.56 217 ASN A CA 1
ATOM 1720 C C . ASN A 1 217 ? -5.225 -10.503 22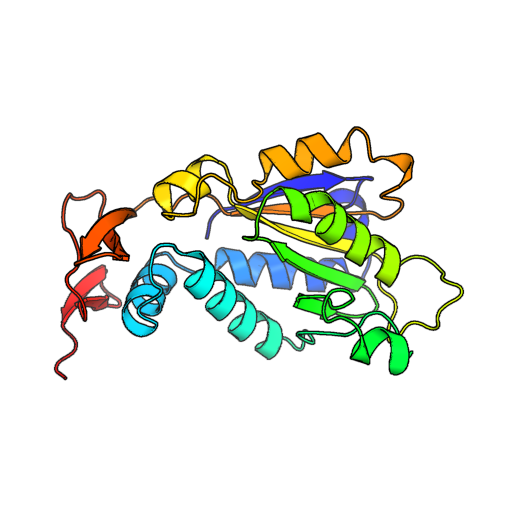.962 1.00 90.56 217 ASN A C 1
ATOM 1722 O O . ASN A 1 217 ? -5.978 -10.549 21.988 1.00 90.56 217 ASN A O 1
ATOM 1726 N N . GLU A 1 218 ? -4.389 -11.508 23.236 1.00 87.19 218 GLU A N 1
ATOM 1727 C CA . GLU A 1 218 ? -4.322 -12.743 22.433 1.00 87.19 218 GLU A CA 1
ATOM 1728 C C . GLU A 1 218 ? -5.631 -13.548 22.425 1.00 87.19 218 GLU A C 1
ATOM 1730 O O . GLU A 1 218 ? -5.925 -14.216 21.438 1.00 87.19 218 GLU A O 1
ATOM 1735 N N . ASN A 1 219 ? -6.444 -13.432 23.477 1.00 87.31 219 ASN A N 1
ATOM 1736 C CA . ASN A 1 219 ? -7.740 -14.102 23.597 1.00 87.31 219 ASN A CA 1
ATOM 1737 C C . ASN A 1 219 ? -8.885 -13.318 22.929 1.00 87.31 219 ASN A C 1
ATOM 1739 O O . ASN A 1 219 ? -10.029 -13.762 22.963 1.00 87.31 219 ASN A O 1
ATOM 1743 N N . GLY A 1 220 ? -8.607 -12.146 22.344 1.00 85.31 220 GLY A N 1
ATOM 1744 C CA . GLY A 1 220 ? -9.636 -11.270 21.777 1.00 85.31 220 GLY A CA 1
ATOM 1745 C C . GLY A 1 220 ? -10.361 -10.399 22.812 1.00 85.31 220 GLY A C 1
ATOM 1746 O O . GLY A 1 220 ? -11.359 -9.761 22.484 1.00 85.31 220 GLY A O 1
ATOM 1747 N N . GLU A 1 221 ? -9.876 -10.351 24.052 1.00 89.06 221 GLU A N 1
ATOM 1748 C CA . GLU A 1 221 ? -10.492 -9.595 25.142 1.00 89.06 221 GLU A CA 1
ATOM 1749 C C . GLU A 1 221 ? -9.961 -8.160 25.179 1.00 89.06 221 GLU A C 1
ATOM 1751 O O . GLU A 1 221 ? -8.780 -7.903 24.920 1.00 89.06 221 GLU A O 1
ATOM 1756 N N . ILE A 1 222 ? -10.838 -7.223 25.546 1.00 91.50 222 ILE A N 1
ATOM 1757 C CA . ILE A 1 222 ? -10.462 -5.827 25.757 1.00 91.50 222 ILE A CA 1
ATOM 1758 C C . ILE A 1 222 ? -9.719 -5.719 27.087 1.00 91.50 222 ILE A C 1
ATOM 1760 O O . ILE A 1 222 ? -10.262 -6.036 28.145 1.00 91.50 222 ILE A O 1
ATOM 1764 N N . VAL A 1 223 ? -8.490 -5.222 27.030 1.00 91.06 223 VAL A N 1
ATOM 1765 C CA . VAL A 1 223 ? -7.647 -4.954 28.193 1.00 91.06 223 VAL A CA 1
ATOM 1766 C C . VAL A 1 223 ? -7.189 -3.504 28.174 1.00 91.06 223 VAL A C 1
ATOM 1768 O O . VAL A 1 223 ? -6.881 -2.949 27.121 1.00 91.06 223 VAL A O 1
ATOM 1771 N N . SER A 1 224 ? -7.113 -2.878 29.341 1.00 87.75 224 SER A N 1
ATOM 1772 C CA . SER A 1 224 ? -6.536 -1.539 29.474 1.00 87.75 224 SER A CA 1
ATOM 1773 C C . SER A 1 224 ? -5.040 -1.654 29.728 1.00 87.75 224 SER A C 1
ATOM 1775 O O . SER A 1 224 ? -4.625 -2.454 30.570 1.00 87.75 224 SER A O 1
ATOM 1777 N N . SER A 1 225 ? -4.214 -0.839 29.065 1.00 73.38 225 SER A N 1
ATOM 1778 C CA . SER A 1 225 ? -2.837 -0.678 29.534 1.00 73.38 225 SER A CA 1
ATOM 1779 C C . SER A 1 225 ? -2.879 -0.001 30.899 1.00 73.38 225 SER A C 1
ATOM 1781 O O . SER A 1 225 ? -3.364 1.128 31.010 1.00 73.38 225 SER A O 1
ATOM 1783 N N . ILE A 1 226 ? -2.367 -0.679 31.924 1.00 55.41 226 ILE A N 1
ATOM 1784 C CA . ILE A 1 226 ? -1.991 -0.023 33.173 1.00 55.41 226 ILE A CA 1
ATOM 1785 C C . ILE A 1 226 ? -0.798 0.861 32.799 1.00 55.41 226 ILE A C 1
ATOM 1787 O O . ILE A 1 226 ? 0.301 0.351 32.588 1.00 55.41 226 ILE A O 1
ATOM 1791 N N . LEU A 1 227 ? -1.054 2.148 32.565 1.00 45.62 227 LEU A N 1
ATOM 1792 C CA . LEU A 1 227 ? 0.003 3.156 32.554 1.00 45.62 227 LEU A CA 1
ATOM 1793 C C . LEU A 1 227 ? 0.534 3.323 33.977 1.00 45.62 227 LEU A C 1
ATOM 1795 O O . LEU A 1 227 ? -0.314 3.404 34.896 1.00 45.62 227 LEU A O 1
#

Foldseek 3Di:
DDKDKDKFPCLVPVQCVDPPSNVVVVLLVCLLVPCDVLQQQFQCLVVVVWQFSLVSVLVSSLVSVVVVVWDALAAFFPDVVVVVVDSLRTAGTDDPQAEGEHEFFDFLVCLVSLLLSLVSQADDDPGHTPGHHQEYEYEYAAPQNCQQRRGDPRTDFLVSSVVVCVVCSVVSPGIYMYMHDYHDPFWGWDWDDDDPGIGTWIATPVGDTDDRQWHQDPVRDTDHPPD

pLDDT: mean 94.28, std 6.24, range [45.62, 98.94]